Protein AF-A0A0M9G233-F1 (afdb_monomer_lite)

pLDDT: mean 72.69, std 21.18, range [36.12, 98.56]

InterPro domains:
  IPR001478 PDZ domain [PF00595] (82-137)
  IPR001478 PDZ domain [PS50106] (85-128)
  IPR001478 PDZ domain [SM00228] (83-156)
  IPR036034 PDZ superfamily [G3DSA:2.30.42.10] (81-169)
  IPR036034 PDZ superfamily [SSF50156] (80-147)

Organism: Leptomonas pyrrhocoris (NCBI:txid157538)

Sequence (297 aa):
MNDELHALVASAEPAARSLMVTDEHAARTALTNDESEDRDAAGKAAAAAERDLVDAAAGYNAEYRERMMAKALPDFNVPPPRPFIGFSLAEDVKRGILVVDGLYKGGPAYQTGIRIGDILLRVCGVAVNTIAEARRVVDARCRCGRVAPFTLVTQMNQQYSVALWIMTADPQHSEKPFFFDVHLHDRLESPRKKNIVESMDVLRTPAVSADNTPRTSPARETTPRSRQELYVSPASSFAAVTPQRPTMPAPRSSHRRGNDDSGGFDDDVRSAATATGSNGLSPGRGESKPRHRMLQN

Secondary structure (DSSP, 8-state):
-HHHHHHHHHHHHHHHHHHHHHHHHHHHHHHHHHHHHHHHHHHHHHHHHHHHHHHHHTTS-HHHHHHHHT--PPPTTSPPPPEE-SEEEEEETTTTEEEEEEEETTSHHHHTT--TTPEEEEETTEE--SHHHHHHHHHHH--TTSEEEEEEE-TTS-EEEEEEEPEE--GGGTTSTTB--TTSSPEEE--S-------------------------------------------------PPPPP-PPPPP-PPP-----------------------------------------

Structure (mmCIF, N/CA/C/O backbone):
data_AF-A0A0M9G233-F1
#
_entry.id   AF-A0A0M9G233-F1
#
loop_
_atom_site.group_PDB
_atom_site.id
_atom_site.type_symbol
_atom_site.label_atom_id
_atom_site.label_alt_id
_atom_site.label_comp_id
_atom_site.label_asym_id
_atom_site.label_entity_id
_atom_site.label_seq_id
_atom_site.pdbx_PDB_ins_code
_atom_site.Cartn_x
_atom_site.Cartn_y
_atom_site.Cartn_z
_atom_site.occupancy
_atom_site.B_iso_or_equiv
_atom_site.auth_seq_id
_atom_site.auth_comp_id
_atom_site.auth_asym_id
_atom_site.auth_atom_id
_atom_site.pdbx_PDB_model_num
ATOM 1 N N . MET A 1 1 ? 24.912 -50.676 -61.517 1.00 58.16 1 MET A N 1
ATOM 2 C CA . MET A 1 1 ? 24.044 -50.711 -60.318 1.00 58.16 1 MET A CA 1
ATOM 3 C C . MET A 1 1 ? 24.604 -49.902 -59.148 1.00 58.16 1 MET A C 1
ATOM 5 O O . MET A 1 1 ? 23.809 -49.231 -58.512 1.00 58.16 1 MET A O 1
ATOM 9 N N . ASN A 1 2 ? 25.920 -49.873 -58.883 1.00 56.44 2 ASN A N 1
ATOM 10 C CA . ASN A 1 2 ? 26.468 -49.024 -57.805 1.00 56.44 2 ASN A CA 1
ATOM 11 C C . ASN A 1 2 ? 26.527 -47.516 -58.139 1.00 56.44 2 ASN A C 1
ATOM 13 O O . ASN A 1 2 ? 26.401 -46.703 -57.228 1.00 56.44 2 ASN A O 1
ATOM 17 N N . ASP A 1 3 ? 26.639 -47.131 -59.416 1.00 56.12 3 ASP A N 1
ATOM 18 C CA . ASP A 1 3 ? 26.718 -45.710 -59.807 1.00 56.12 3 ASP A CA 1
ATOM 19 C C . ASP A 1 3 ? 25.373 -44.961 -59.722 1.00 56.12 3 ASP A C 1
ATOM 21 O O . ASP A 1 3 ? 25.340 -43.787 -59.359 1.00 56.12 3 ASP A O 1
ATOM 25 N N . GLU A 1 4 ? 24.242 -45.633 -59.968 1.00 57.12 4 GLU A N 1
ATOM 26 C CA . GLU A 1 4 ? 22.905 -45.025 -59.811 1.00 57.12 4 GLU A CA 1
ATOM 27 C C . GLU A 1 4 ? 22.541 -44.777 -58.342 1.00 57.12 4 GLU A C 1
ATOM 29 O O . GLU A 1 4 ? 21.874 -43.793 -58.021 1.00 57.12 4 GLU A O 1
ATOM 34 N N . LEU A 1 5 ? 23.025 -45.627 -57.431 1.00 57.25 5 LEU A N 1
ATOM 35 C CA . LEU A 1 5 ? 22.801 -45.473 -55.993 1.00 57.25 5 LEU A CA 1
ATOM 36 C C . LEU A 1 5 ? 23.607 -44.293 -55.420 1.00 57.25 5 LEU A C 1
ATOM 38 O O . LEU A 1 5 ? 23.106 -43.568 -54.563 1.00 57.25 5 LEU A O 1
ATOM 42 N N . HIS A 1 6 ? 24.809 -44.033 -55.947 1.00 60.12 6 HIS A N 1
ATOM 43 C CA . HIS A 1 6 ? 25.611 -42.863 -55.575 1.00 60.12 6 HIS A CA 1
ATOM 44 C C . HIS A 1 6 ? 25.015 -41.539 -56.080 1.00 60.12 6 HIS A C 1
ATOM 46 O O . HIS A 1 6 ? 25.051 -40.542 -55.357 1.00 60.12 6 HIS A O 1
ATOM 52 N N . ALA A 1 7 ? 24.422 -41.521 -57.278 1.00 61.47 7 ALA A N 1
ATOM 53 C CA . ALA A 1 7 ? 23.780 -40.328 -57.835 1.00 61.47 7 ALA A CA 1
ATOM 54 C C . ALA A 1 7 ? 22.512 -39.914 -57.061 1.00 61.47 7 ALA A C 1
ATOM 56 O O . ALA A 1 7 ? 22.278 -38.723 -56.844 1.00 61.47 7 ALA A O 1
ATOM 57 N N . LEU A 1 8 ? 21.723 -40.883 -56.582 1.00 58.06 8 LEU A N 1
ATOM 58 C CA . LEU A 1 8 ? 20.524 -40.611 -55.779 1.00 58.06 8 LEU A CA 1
ATOM 59 C C . LEU A 1 8 ? 20.865 -40.058 -54.385 1.00 58.06 8 LEU A C 1
ATOM 61 O O . LEU A 1 8 ? 20.206 -39.132 -53.914 1.00 58.06 8 LEU A O 1
ATOM 65 N N . VAL A 1 9 ? 21.924 -40.570 -53.750 1.00 59.53 9 VAL A N 1
ATOM 66 C CA . VAL A 1 9 ? 22.414 -40.053 -52.458 1.00 59.53 9 VAL A CA 1
ATOM 67 C C . VAL A 1 9 ? 23.015 -38.650 -52.618 1.00 59.53 9 VAL A C 1
ATOM 69 O O . VAL A 1 9 ? 22.717 -37.766 -51.815 1.00 59.53 9 VAL A O 1
ATOM 72 N N . ALA A 1 10 ? 23.763 -38.396 -53.700 1.00 61.09 10 ALA A N 1
ATOM 73 C CA . ALA A 1 10 ? 24.331 -37.076 -53.999 1.00 61.09 10 ALA A CA 1
ATOM 74 C C . ALA A 1 10 ? 23.264 -35.997 -54.281 1.00 61.09 10 ALA A C 1
ATOM 76 O O . ALA A 1 10 ? 23.487 -34.819 -54.006 1.00 61.09 10 ALA A O 1
ATOM 77 N N . SER A 1 11 ? 22.089 -36.391 -54.786 1.00 60.72 11 SER A N 1
ATOM 78 C CA . SER A 1 11 ? 20.946 -35.492 -54.994 1.00 60.72 11 SER A CA 1
ATOM 79 C C . SER A 1 11 ? 20.132 -35.226 -53.720 1.00 60.72 11 SER A C 1
ATOM 81 O O . SER A 1 11 ? 19.430 -34.215 -53.659 1.00 60.72 11 SER A O 1
ATOM 83 N N . ALA A 1 12 ? 20.182 -36.110 -52.719 1.00 60.78 12 ALA A N 1
ATOM 84 C CA . ALA A 1 12 ? 19.361 -36.011 -51.509 1.00 60.78 12 ALA A CA 1
ATOM 85 C C . ALA A 1 12 ? 20.016 -35.171 -50.393 1.00 60.78 12 ALA A C 1
ATOM 87 O O . ALA A 1 12 ? 19.318 -34.477 -49.651 1.00 60.78 12 ALA A O 1
ATOM 88 N N . GLU A 1 13 ? 21.350 -35.169 -50.295 1.00 60.12 13 GLU A N 1
ATOM 89 C CA . GLU A 1 13 ? 22.082 -34.374 -49.298 1.00 60.12 13 GLU A CA 1
ATOM 90 C C . GLU A 1 13 ? 21.852 -32.847 -49.358 1.00 60.12 13 GLU A C 1
ATOM 92 O O . GLU A 1 13 ? 21.666 -32.248 -48.293 1.00 60.12 13 GLU A O 1
ATOM 97 N N . PRO A 1 14 ? 21.831 -32.170 -50.528 1.00 65.56 14 PRO A N 1
ATOM 98 C CA . PRO A 1 14 ? 21.610 -30.722 -50.559 1.00 65.56 14 PRO A CA 1
ATOM 99 C C . PRO A 1 14 ? 20.181 -30.338 -50.147 1.00 65.56 14 PRO A C 1
ATOM 101 O O . PRO A 1 14 ? 19.989 -29.311 -49.497 1.00 65.56 14 PRO A O 1
ATOM 104 N N . ALA A 1 15 ? 19.187 -31.180 -50.451 1.00 65.00 15 ALA A N 1
ATOM 105 C CA . ALA A 1 15 ? 17.801 -30.964 -50.037 1.00 65.00 15 ALA A CA 1
ATOM 106 C C . ALA A 1 15 ? 17.629 -31.116 -48.516 1.00 65.00 15 ALA A C 1
ATOM 108 O O . ALA A 1 15 ? 16.988 -30.279 -47.879 1.00 65.00 15 ALA A O 1
ATOM 109 N N . ALA A 1 16 ? 18.267 -32.129 -47.918 1.00 61.97 16 ALA A N 1
ATOM 110 C CA . ALA A 1 16 ? 18.261 -32.325 -46.470 1.00 61.97 16 ALA A CA 1
ATOM 111 C C . ALA A 1 16 ? 18.969 -31.177 -45.726 1.00 61.97 16 ALA A C 1
ATOM 113 O O . ALA A 1 16 ? 18.445 -30.671 -44.735 1.00 61.97 16 ALA A O 1
ATOM 114 N N . ARG A 1 17 ? 20.115 -30.695 -46.234 1.00 63.66 17 ARG A N 1
ATOM 115 C CA . ARG A 1 17 ? 20.811 -29.528 -45.658 1.00 63.66 17 ARG A CA 1
ATOM 116 C C . ARG A 1 17 ? 19.985 -28.244 -45.759 1.00 63.66 17 ARG A C 1
ATOM 118 O O . ARG A 1 17 ? 19.977 -27.467 -44.811 1.00 63.66 17 ARG A O 1
ATOM 125 N N . SER A 1 18 ? 19.267 -28.030 -46.863 1.00 68.06 18 SER A N 1
ATOM 126 C CA . SER A 1 18 ? 18.412 -26.847 -47.026 1.00 68.06 18 SER A CA 1
ATOM 127 C C . SER A 1 18 ? 17.252 -26.819 -46.026 1.00 68.06 18 SER A C 1
ATOM 129 O O . SER A 1 18 ? 16.960 -25.757 -45.484 1.00 68.06 18 SER A O 1
ATOM 131 N N . LEU A 1 19 ? 16.619 -27.968 -45.759 1.00 60.34 19 LEU A N 1
ATOM 132 C CA . LEU A 1 19 ? 15.531 -28.086 -44.780 1.00 60.34 19 LEU A CA 1
ATOM 133 C C . LEU A 1 19 ? 16.010 -27.850 -43.338 1.00 60.34 19 LEU A C 1
ATOM 135 O O . LEU A 1 19 ? 15.345 -27.152 -42.575 1.00 60.34 19 LEU A O 1
ATOM 139 N N . MET A 1 20 ? 17.193 -28.360 -42.977 1.00 60.19 20 MET A N 1
ATOM 140 C CA . MET A 1 20 ? 17.760 -28.127 -41.641 1.00 60.19 20 MET A CA 1
ATOM 141 C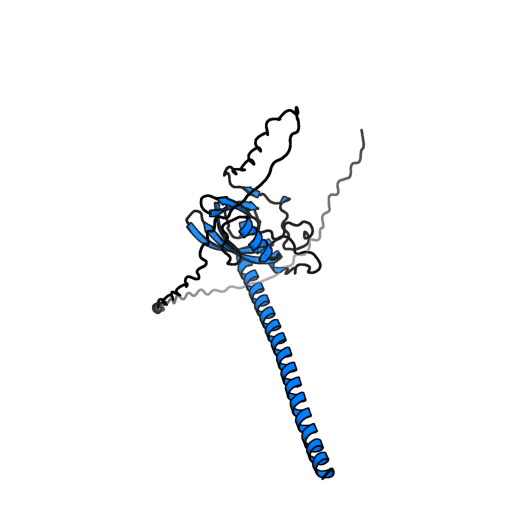 C . MET A 1 20 ? 18.115 -26.652 -41.404 1.00 60.19 20 MET A C 1
ATOM 143 O O . MET A 1 20 ? 17.885 -26.138 -40.313 1.00 60.19 20 MET A O 1
ATOM 147 N N . VAL A 1 21 ? 18.621 -25.947 -42.423 1.00 66.12 21 VAL A N 1
ATOM 148 C CA . VAL A 1 21 ? 18.928 -24.509 -42.319 1.00 66.12 21 VAL A CA 1
ATOM 149 C C . VAL A 1 21 ? 17.652 -23.673 -42.171 1.00 66.12 21 VAL A C 1
ATOM 151 O O . VAL A 1 21 ? 17.650 -22.701 -41.417 1.00 66.12 21 VAL A O 1
ATOM 154 N N . THR A 1 22 ? 16.553 -24.043 -42.837 1.00 65.56 22 THR A N 1
ATOM 155 C CA . THR A 1 22 ? 15.268 -23.344 -42.672 1.00 65.56 22 THR A CA 1
ATOM 156 C C . THR A 1 22 ? 14.645 -23.571 -41.296 1.00 65.56 22 THR A C 1
ATOM 158 O O . THR A 1 22 ? 14.142 -22.612 -40.713 1.00 65.56 22 THR A O 1
ATOM 161 N N . ASP A 1 23 ? 14.740 -24.785 -40.744 1.00 65.62 23 ASP A N 1
ATOM 162 C CA . ASP A 1 23 ? 14.268 -25.084 -39.384 1.00 65.62 23 ASP A CA 1
ATOM 163 C C . ASP A 1 23 ? 15.101 -24.352 -38.322 1.00 65.62 23 ASP A C 1
ATOM 165 O O . ASP A 1 23 ? 14.548 -23.775 -37.385 1.00 65.62 23 ASP A O 1
ATOM 169 N N . GLU A 1 24 ? 16.427 -24.295 -38.486 1.00 68.25 24 GLU A N 1
ATOM 170 C CA . GLU A 1 24 ? 17.298 -23.552 -37.570 1.00 68.25 24 GLU A CA 1
ATOM 171 C C . GLU A 1 24 ? 17.024 -22.043 -37.628 1.00 68.25 24 GLU A C 1
ATOM 173 O O . GLU A 1 24 ? 16.988 -21.368 -36.594 1.00 68.25 24 GLU A O 1
ATOM 178 N N . HIS A 1 25 ? 16.786 -21.499 -38.825 1.00 63.78 25 HIS A N 1
ATOM 179 C CA . HIS A 1 25 ? 16.471 -20.085 -38.971 1.00 63.78 25 HIS A CA 1
ATOM 180 C C . HIS A 1 25 ? 15.100 -19.744 -38.374 1.00 63.78 25 HIS A C 1
ATOM 182 O O . HIS A 1 25 ? 14.987 -18.728 -37.688 1.00 63.78 25 HIS A O 1
ATOM 188 N N . ALA A 1 26 ? 14.093 -20.603 -38.562 1.00 65.69 26 ALA A N 1
ATOM 189 C CA . ALA A 1 26 ? 12.771 -20.449 -37.959 1.00 65.69 26 ALA A CA 1
ATOM 190 C C . ALA A 1 26 ? 12.824 -20.539 -36.424 1.00 65.69 26 ALA A C 1
ATOM 192 O O . ALA A 1 26 ? 12.221 -19.710 -35.742 1.00 65.69 26 ALA A O 1
ATOM 193 N N . ALA A 1 27 ? 13.599 -21.480 -35.872 1.00 63.06 27 ALA A N 1
ATOM 194 C CA . ALA A 1 27 ? 13.799 -21.612 -34.429 1.00 63.06 27 ALA A CA 1
ATOM 195 C C . ALA A 1 27 ? 14.499 -20.382 -33.824 1.00 63.06 27 ALA A C 1
ATOM 197 O O . ALA A 1 27 ? 14.074 -19.878 -32.784 1.00 63.06 27 ALA A O 1
ATOM 198 N N . ARG A 1 28 ? 15.531 -19.845 -34.494 1.00 64.69 28 ARG A N 1
ATOM 199 C CA . ARG A 1 28 ? 16.199 -18.602 -34.070 1.00 64.69 28 ARG A CA 1
ATOM 200 C C . ARG A 1 28 ? 15.256 -17.401 -34.114 1.00 64.69 28 ARG A C 1
ATOM 202 O O . ARG A 1 28 ? 15.261 -16.612 -33.177 1.00 64.69 28 ARG A O 1
ATOM 209 N N . THR A 1 29 ? 14.430 -17.279 -35.155 1.00 65.62 29 THR A N 1
ATOM 210 C CA . THR A 1 29 ? 13.440 -16.196 -35.258 1.00 65.62 29 THR A CA 1
ATOM 211 C C . THR A 1 29 ? 12.353 -16.304 -34.183 1.00 65.62 29 THR A C 1
ATOM 213 O O . THR A 1 29 ? 11.947 -15.285 -33.627 1.00 65.62 29 THR A O 1
ATOM 216 N N . ALA A 1 30 ? 11.914 -17.518 -33.834 1.00 60.19 30 ALA A N 1
ATOM 217 C CA . ALA A 1 30 ? 10.953 -17.733 -32.752 1.00 60.19 30 ALA A CA 1
ATOM 218 C C . ALA A 1 30 ? 11.517 -17.306 -31.385 1.00 60.19 30 ALA A C 1
ATOM 220 O O . ALA A 1 30 ? 10.858 -16.557 -30.670 1.00 60.19 30 ALA A O 1
ATOM 221 N N . LEU A 1 31 ? 12.760 -17.693 -31.067 1.00 61.47 31 LEU A N 1
ATOM 222 C CA . LEU A 1 31 ? 13.451 -17.281 -29.835 1.00 61.47 31 LEU A CA 1
ATOM 223 C C . LEU A 1 31 ? 13.614 -15.756 -29.736 1.00 61.47 31 LEU A C 1
ATOM 225 O O . LEU A 1 31 ? 13.382 -15.180 -28.678 1.00 61.47 31 LEU A O 1
ATOM 229 N N . THR A 1 32 ? 13.973 -15.080 -30.832 1.00 67.69 32 THR A N 1
ATOM 230 C CA . THR A 1 32 ? 14.118 -13.614 -30.821 1.00 67.69 32 THR A CA 1
ATOM 231 C C . THR A 1 32 ? 12.790 -12.880 -30.657 1.00 67.69 32 THR A C 1
ATOM 233 O O . THR A 1 32 ? 12.762 -11.813 -30.045 1.00 67.69 32 THR A O 1
ATOM 236 N N . ASN A 1 33 ? 11.698 -13.433 -31.194 1.00 65.69 33 ASN A N 1
ATOM 237 C CA . ASN A 1 33 ? 10.372 -12.838 -31.046 1.00 65.69 33 ASN A CA 1
ATOM 238 C C . ASN A 1 33 ? 9.881 -12.962 -29.599 1.00 65.69 33 ASN A C 1
ATOM 240 O O . ASN A 1 33 ? 9.429 -11.964 -29.044 1.00 65.69 33 ASN A O 1
ATOM 244 N N . ASP A 1 34 ? 10.067 -14.124 -28.969 1.00 59.81 34 ASP A N 1
ATOM 245 C CA . ASP A 1 34 ? 9.692 -14.369 -27.567 1.00 59.81 34 ASP A CA 1
ATOM 246 C C . ASP A 1 34 ? 10.411 -13.386 -26.617 1.00 59.81 34 ASP A C 1
ATOM 248 O O . ASP A 1 34 ? 9.784 -12.691 -25.817 1.00 59.81 34 ASP A O 1
ATOM 252 N N . GLU A 1 35 ? 11.723 -13.178 -26.804 1.00 66.94 35 GLU A N 1
ATOM 253 C CA . GLU A 1 35 ? 12.471 -12.171 -26.036 1.00 66.94 35 GLU A CA 1
ATOM 254 C C . GLU A 1 35 ? 12.008 -10.724 -26.288 1.00 66.94 35 GLU A C 1
ATOM 256 O O . GLU A 1 35 ? 12.160 -9.853 -25.423 1.00 66.94 35 GLU A O 1
ATOM 261 N N . SER A 1 36 ? 11.527 -10.421 -27.497 1.00 69.00 36 SER A N 1
ATOM 262 C CA . SER A 1 36 ? 11.026 -9.085 -27.831 1.00 69.00 36 SER A CA 1
ATOM 263 C C . SER A 1 36 ? 9.673 -8.816 -27.172 1.00 69.00 36 SER A C 1
ATOM 265 O O . SER A 1 36 ? 9.467 -7.730 -26.628 1.00 69.00 36 SER A O 1
ATOM 267 N N . GLU A 1 37 ? 8.801 -9.825 -27.123 1.00 69.62 37 GLU A N 1
ATOM 268 C CA . GLU A 1 37 ? 7.495 -9.745 -26.472 1.00 69.62 37 GLU A CA 1
ATOM 269 C C . GLU A 1 37 ? 7.641 -9.552 -24.957 1.00 69.62 37 GLU A C 1
ATOM 271 O O . GLU A 1 37 ? 6.972 -8.689 -24.378 1.00 69.62 37 GLU A O 1
ATOM 276 N N . ASP A 1 38 ? 8.584 -10.257 -24.328 1.00 68.19 38 ASP A N 1
ATOM 277 C CA . ASP A 1 38 ? 8.901 -10.095 -22.907 1.00 68.19 38 ASP A CA 1
ATOM 278 C C . ASP A 1 38 ? 9.448 -8.696 -22.580 1.00 68.19 38 ASP A C 1
ATOM 280 O O . ASP A 1 38 ? 9.037 -8.065 -21.594 1.00 68.19 38 ASP A O 1
ATOM 284 N N . ARG A 1 39 ? 10.350 -8.161 -23.417 1.00 69.06 39 ARG A N 1
ATOM 285 C CA . ARG A 1 39 ? 10.871 -6.791 -23.253 1.00 69.06 39 ARG A CA 1
ATOM 286 C C . ARG A 1 39 ? 9.768 -5.747 -23.418 1.00 69.06 39 ARG A C 1
ATOM 288 O O . ARG A 1 39 ? 9.700 -4.810 -22.618 1.00 69.06 39 ARG A O 1
ATOM 295 N N . ASP A 1 40 ? 8.884 -5.920 -24.395 1.00 73.81 40 ASP A N 1
ATOM 296 C CA . ASP A 1 40 ? 7.754 -5.021 -24.624 1.00 73.81 40 ASP A CA 1
ATOM 297 C C . ASP A 1 40 ? 6.743 -5.066 -23.472 1.00 73.81 40 ASP A C 1
ATOM 299 O O . ASP A 1 40 ? 6.229 -4.024 -23.046 1.00 73.81 40 ASP A O 1
ATOM 303 N N . ALA A 1 41 ? 6.468 -6.252 -22.924 1.00 69.50 41 ALA A N 1
ATOM 304 C CA . ALA A 1 41 ? 5.609 -6.420 -21.756 1.00 69.50 41 ALA A CA 1
ATOM 305 C C . ALA A 1 41 ? 6.206 -5.735 -20.515 1.00 69.50 41 ALA A C 1
ATOM 307 O O . ALA A 1 41 ? 5.505 -4.987 -19.823 1.00 69.50 41 ALA A O 1
ATOM 308 N N . ALA A 1 42 ? 7.507 -5.913 -20.270 1.00 68.06 42 ALA A N 1
ATOM 309 C CA . ALA A 1 42 ? 8.219 -5.239 -19.187 1.00 68.06 42 ALA A CA 1
ATOM 310 C C . ALA A 1 42 ? 8.219 -3.709 -19.359 1.00 68.06 42 ALA A C 1
ATOM 312 O O . ALA A 1 42 ? 7.968 -2.978 -18.397 1.00 68.06 42 ALA A O 1
ATOM 313 N N . GLY A 1 43 ? 8.426 -3.219 -20.586 1.00 73.25 43 GLY A N 1
ATOM 314 C CA . GLY A 1 43 ? 8.366 -1.795 -20.919 1.00 73.25 43 GLY A CA 1
ATOM 315 C C . GLY A 1 43 ? 6.984 -1.189 -20.661 1.00 73.25 43 GLY A C 1
ATOM 316 O O . GLY A 1 43 ? 6.871 -0.153 -20.000 1.00 73.25 43 GLY A O 1
ATOM 317 N N . LYS A 1 44 ? 5.913 -1.866 -21.095 1.00 76.81 44 LYS A N 1
ATOM 318 C CA . LYS A 1 44 ? 4.524 -1.448 -20.829 1.00 76.81 44 LYS A CA 1
ATOM 319 C C . LYS A 1 44 ? 4.209 -1.431 -19.334 1.00 76.81 44 LYS A C 1
ATOM 321 O O . LYS A 1 44 ? 3.601 -0.475 -18.855 1.00 76.81 44 LYS A O 1
ATOM 326 N N . ALA A 1 45 ? 4.645 -2.447 -18.589 1.00 73.31 45 ALA A N 1
ATOM 327 C CA . ALA A 1 45 ? 4.453 -2.507 -17.142 1.00 73.31 45 ALA A CA 1
ATOM 328 C C . ALA A 1 45 ? 5.199 -1.376 -16.413 1.00 73.31 45 ALA A C 1
ATOM 330 O O . ALA A 1 45 ? 4.651 -0.766 -15.494 1.00 73.31 45 ALA A O 1
ATOM 331 N N . ALA A 1 46 ? 6.422 -1.052 -16.841 1.00 72.31 46 ALA A N 1
ATOM 332 C CA . ALA A 1 46 ? 7.191 0.058 -16.286 1.00 72.31 46 ALA A CA 1
ATOM 333 C C . ALA A 1 46 ? 6.518 1.415 -16.550 1.00 72.31 46 ALA A C 1
ATOM 335 O O . ALA A 1 46 ? 6.388 2.213 -15.622 1.00 72.31 46 ALA A O 1
ATOM 336 N N . ALA A 1 47 ? 6.036 1.644 -17.776 1.00 76.19 47 ALA A N 1
ATOM 337 C CA . ALA A 1 47 ? 5.316 2.863 -18.142 1.00 76.19 47 ALA A CA 1
ATOM 338 C C . ALA A 1 47 ? 3.991 3.013 -17.373 1.00 76.19 47 ALA A C 1
ATOM 340 O O . ALA A 1 47 ? 3.672 4.101 -16.894 1.00 76.19 47 ALA A O 1
ATOM 341 N N . ALA A 1 48 ? 3.242 1.918 -17.200 1.00 79.25 48 ALA A N 1
ATOM 342 C CA . ALA A 1 48 ? 2.029 1.909 -16.386 1.00 79.25 48 ALA A CA 1
ATOM 343 C C . ALA A 1 48 ? 2.333 2.244 -14.917 1.00 79.25 48 ALA A C 1
ATOM 345 O O . ALA A 1 48 ? 1.697 3.121 -14.343 1.00 79.25 48 ALA A O 1
ATOM 346 N N . ALA A 1 49 ? 3.366 1.627 -14.338 1.00 76.94 49 ALA A N 1
ATOM 347 C CA . ALA A 1 49 ? 3.763 1.890 -12.958 1.00 76.94 49 ALA A CA 1
ATOM 348 C C . ALA A 1 49 ? 4.258 3.331 -12.733 1.00 76.94 49 ALA A C 1
ATOM 350 O O . ALA A 1 49 ? 4.092 3.873 -11.641 1.00 76.94 49 ALA A O 1
ATOM 351 N N . GLU A 1 50 ? 4.883 3.951 -13.737 1.00 81.31 50 GLU A N 1
ATOM 352 C CA . GLU A 1 50 ? 5.254 5.368 -13.687 1.00 81.31 50 GLU A CA 1
ATOM 353 C C . GLU A 1 50 ? 4.021 6.273 -13.700 1.00 81.31 50 GLU A C 1
ATOM 355 O O . GLU A 1 50 ? 3.927 7.190 -12.885 1.00 81.31 50 GLU A O 1
ATOM 360 N N . ARG A 1 51 ? 3.047 5.984 -14.568 1.00 84.19 51 ARG A N 1
ATOM 361 C CA . ARG A 1 51 ? 1.779 6.717 -14.604 1.00 84.19 51 ARG A CA 1
ATOM 362 C C . ARG A 1 51 ? 1.029 6.617 -13.276 1.00 84.19 51 ARG A C 1
ATOM 364 O O . ARG A 1 51 ? 0.632 7.645 -12.737 1.00 84.19 51 ARG A O 1
ATOM 371 N N . ASP A 1 52 ? 0.914 5.414 -12.719 1.00 84.06 52 ASP A N 1
ATOM 372 C CA . ASP A 1 52 ? 0.271 5.194 -11.419 1.00 84.06 52 ASP A CA 1
ATOM 373 C C . ASP A 1 52 ? 0.959 5.999 -10.306 1.00 84.06 52 ASP A C 1
ATOM 375 O O . ASP A 1 52 ? 0.299 6.524 -9.408 1.00 84.06 52 ASP A O 1
ATOM 379 N N . LEU A 1 53 ? 2.291 6.122 -10.361 1.00 83.81 53 LEU A N 1
ATOM 380 C CA . LEU A 1 53 ? 3.064 6.902 -9.399 1.00 83.81 53 LEU A CA 1
ATOM 381 C C . LEU A 1 53 ? 2.780 8.404 -9.525 1.00 83.81 53 LEU A C 1
ATOM 383 O O . LEU A 1 53 ? 2.611 9.068 -8.502 1.00 83.81 53 LEU A O 1
ATOM 387 N N . VAL A 1 54 ? 2.688 8.931 -10.749 1.00 85.12 54 VAL A N 1
ATOM 388 C CA . VAL A 1 54 ? 2.318 10.334 -11.005 1.00 85.12 54 VAL A CA 1
ATOM 389 C C . VAL A 1 54 ? 0.899 10.623 -10.514 1.00 85.12 54 VAL A C 1
ATOM 391 O O . VAL A 1 54 ? 0.694 11.596 -9.786 1.00 85.12 54 VAL A O 1
ATOM 394 N N . ASP A 1 55 ? -0.058 9.758 -10.854 1.00 86.25 55 ASP A N 1
ATOM 395 C CA . ASP A 1 55 ? -1.464 9.905 -10.470 1.00 86.25 55 ASP A CA 1
ATOM 396 C C . ASP A 1 55 ? -1.627 9.850 -8.942 1.00 86.25 55 ASP A C 1
ATOM 398 O O . ASP A 1 55 ? -2.313 10.683 -8.345 1.00 86.25 55 ASP A O 1
ATOM 402 N N . ALA A 1 56 ? -0.931 8.923 -8.276 1.00 86.00 56 ALA A N 1
ATOM 403 C CA . ALA A 1 56 ? -0.924 8.838 -6.820 1.00 86.00 56 ALA A CA 1
ATOM 404 C C . ALA A 1 56 ? -0.313 10.087 -6.170 1.00 86.00 56 ALA A C 1
ATOM 406 O O . ALA A 1 56 ? -0.866 10.601 -5.197 1.00 86.00 56 ALA A O 1
ATOM 407 N N . ALA A 1 57 ? 0.792 10.611 -6.712 1.00 86.50 57 ALA A N 1
ATOM 408 C CA . ALA A 1 57 ? 1.516 11.747 -6.144 1.00 86.50 57 ALA A CA 1
ATOM 409 C C . ALA A 1 57 ? 0.694 13.054 -6.102 1.00 86.50 57 ALA A C 1
ATOM 411 O O . ALA A 1 57 ? 1.032 13.976 -5.348 1.00 86.50 57 ALA A O 1
ATOM 412 N N . ALA A 1 58 ? -0.407 13.138 -6.857 1.00 87.94 58 ALA A N 1
ATOM 413 C CA . ALA A 1 58 ? -1.369 14.234 -6.762 1.00 87.94 58 ALA A CA 1
ATOM 414 C C . ALA A 1 58 ? -2.077 14.288 -5.393 1.00 87.94 58 ALA A C 1
ATOM 416 O O . ALA A 1 58 ? -2.397 15.376 -4.917 1.00 87.94 58 ALA A O 1
ATOM 417 N N . GLY A 1 59 ? -2.275 13.136 -4.740 1.00 86.88 59 GLY A N 1
ATOM 418 C CA . GLY A 1 59 ? -2.883 13.030 -3.408 1.00 86.88 59 GLY A CA 1
ATOM 419 C C . GLY A 1 59 ? -1.918 13.273 -2.241 1.00 86.88 59 GLY A C 1
ATOM 420 O O . GLY A 1 59 ? -2.359 13.381 -1.100 1.00 86.88 59 GLY A O 1
ATOM 421 N N . TYR A 1 60 ? -0.615 13.364 -2.515 1.00 91.50 60 TYR A N 1
ATOM 422 C CA . TYR A 1 60 ? 0.429 13.582 -1.513 1.00 91.50 60 TYR A CA 1
ATOM 423 C C . TYR A 1 60 ? 0.830 15.059 -1.410 1.00 91.50 60 TYR A C 1
ATOM 425 O O . TYR A 1 60 ? 0.616 15.860 -2.331 1.00 91.50 60 TYR A O 1
ATOM 433 N N . ASN A 1 61 ? 1.441 15.423 -0.277 1.00 91.56 61 ASN A N 1
ATOM 434 C CA . ASN A 1 61 ? 1.993 16.764 -0.079 1.00 91.56 61 ASN A CA 1
ATOM 435 C C . ASN A 1 61 ? 3.223 17.019 -0.983 1.00 91.56 61 ASN A C 1
ATOM 437 O O . ASN A 1 61 ? 3.753 16.102 -1.610 1.00 91.56 61 ASN A O 1
ATOM 441 N N . ALA A 1 62 ? 3.665 18.280 -1.074 1.00 90.81 62 ALA A N 1
ATOM 442 C CA . ALA A 1 62 ? 4.737 18.682 -1.991 1.00 90.81 62 ALA A CA 1
ATOM 443 C C . ALA A 1 62 ? 6.071 17.960 -1.722 1.00 90.81 62 ALA A C 1
ATOM 445 O O . ALA A 1 62 ? 6.701 17.486 -2.663 1.00 90.81 62 ALA A O 1
ATOM 446 N N . GLU A 1 63 ? 6.456 17.816 -0.452 1.00 88.81 63 GLU A N 1
ATOM 447 C CA . GLU A 1 63 ? 7.688 17.125 -0.049 1.00 88.81 63 GLU A CA 1
ATOM 448 C C . GLU A 1 63 ? 7.662 15.643 -0.460 1.00 88.81 63 GLU A C 1
ATOM 450 O O . GLU A 1 63 ? 8.600 15.136 -1.073 1.00 88.81 63 GLU A O 1
ATOM 455 N N . TYR A 1 64 ? 6.563 14.934 -0.186 1.00 87.88 64 TYR A N 1
ATOM 456 C CA . TYR A 1 64 ? 6.412 13.536 -0.597 1.00 87.88 64 TYR A CA 1
ATOM 457 C C . TYR A 1 64 ? 6.404 13.384 -2.109 1.00 87.88 64 TYR A C 1
ATOM 459 O O . TYR A 1 64 ? 7.007 12.450 -2.631 1.00 87.88 64 TYR A O 1
ATOM 467 N N . ARG A 1 65 ? 5.738 14.298 -2.816 1.00 90.19 65 ARG A N 1
ATOM 468 C CA . ARG A 1 65 ? 5.698 14.296 -4.277 1.00 90.19 65 ARG A CA 1
ATOM 469 C C . ARG A 1 65 ? 7.101 14.404 -4.861 1.00 90.19 65 ARG A C 1
ATOM 471 O O . ARG A 1 65 ? 7.437 13.626 -5.746 1.00 90.19 65 ARG A O 1
ATOM 478 N N . GLU A 1 66 ? 7.928 15.308 -4.345 1.00 89.25 66 GLU A N 1
ATOM 479 C CA . GLU A 1 66 ? 9.324 15.434 -4.770 1.00 89.25 66 GLU A CA 1
ATOM 480 C C . GLU A 1 66 ? 10.102 14.134 -4.525 1.00 89.25 66 GLU A C 1
ATOM 482 O O . GLU A 1 66 ? 10.745 13.606 -5.434 1.00 89.25 66 GLU A O 1
ATOM 487 N N . ARG A 1 67 ? 9.955 13.541 -3.336 1.00 90.62 67 ARG A N 1
ATOM 488 C CA . ARG A 1 67 ? 10.605 12.267 -2.995 1.00 90.62 67 ARG A CA 1
ATOM 489 C C . ARG A 1 67 ? 10.135 11.102 -3.874 1.00 90.62 67 ARG A C 1
ATOM 491 O O . ARG A 1 67 ? 10.952 10.267 -4.258 1.00 90.62 67 ARG A O 1
ATOM 498 N N . MET A 1 68 ? 8.850 11.047 -4.227 1.00 88.69 68 MET A N 1
ATOM 499 C CA . MET A 1 68 ? 8.302 10.055 -5.160 1.00 88.69 68 MET A CA 1
ATOM 500 C C . MET A 1 68 ? 8.912 10.207 -6.561 1.00 88.69 68 MET A C 1
ATOM 502 O O . MET A 1 68 ? 9.229 9.205 -7.204 1.00 88.69 68 MET A O 1
ATOM 506 N N . MET A 1 69 ? 9.131 11.445 -7.017 1.00 86.19 69 MET A N 1
ATOM 507 C CA . MET A 1 69 ? 9.695 11.746 -8.340 1.00 86.19 69 MET A CA 1
ATOM 508 C C . MET A 1 69 ? 11.215 11.585 -8.418 1.00 86.19 69 MET A C 1
ATOM 510 O O . MET A 1 69 ? 11.749 11.417 -9.512 1.00 86.19 69 MET A O 1
ATOM 514 N N . ALA A 1 70 ? 11.917 11.556 -7.284 1.00 85.69 70 ALA A N 1
ATOM 515 C CA . ALA A 1 70 ? 13.360 11.319 -7.236 1.00 85.69 70 ALA A CA 1
ATOM 516 C C . ALA A 1 70 ? 13.785 9.909 -7.723 1.00 85.69 70 ALA A C 1
ATOM 518 O O . ALA A 1 70 ? 14.979 9.634 -7.800 1.00 85.69 70 ALA A O 1
ATOM 519 N N . LYS A 1 71 ? 12.828 9.020 -8.061 1.00 66.75 71 LYS A N 1
ATOM 520 C CA . LYS A 1 71 ? 13.020 7.716 -8.736 1.00 66.75 71 LYS A CA 1
ATOM 521 C C . LYS A 1 71 ? 14.238 6.915 -8.240 1.00 66.75 71 LYS A C 1
ATOM 523 O O . LYS A 1 71 ? 15.050 6.441 -9.034 1.00 66.75 71 LYS A O 1
ATOM 528 N N . ALA A 1 72 ? 14.356 6.691 -6.931 1.00 65.44 72 ALA A N 1
ATOM 529 C CA . ALA A 1 72 ? 15.360 5.753 -6.433 1.00 65.44 72 ALA A CA 1
ATOM 530 C C . ALA A 1 72 ? 14.887 4.313 -6.654 1.00 65.44 72 ALA A C 1
ATOM 532 O O . ALA A 1 72 ? 13.951 3.844 -6.003 1.00 65.44 72 ALA A O 1
ATOM 533 N N . LEU A 1 73 ? 15.551 3.605 -7.566 1.00 61.78 73 LEU A N 1
ATOM 534 C CA . LEU A 1 73 ? 15.426 2.156 -7.658 1.00 61.78 73 LEU A CA 1
ATOM 535 C C . LEU A 1 73 ? 15.983 1.524 -6.366 1.00 61.78 73 LEU A C 1
ATOM 537 O O . LEU A 1 73 ? 17.032 1.964 -5.880 1.00 61.78 73 LEU A O 1
ATOM 541 N N . PRO A 1 74 ? 15.296 0.528 -5.780 1.00 62.56 74 PRO A N 1
ATOM 542 C CA . PRO A 1 74 ? 15.876 -0.263 -4.702 1.00 62.56 74 PRO A CA 1
ATOM 543 C C . PRO A 1 74 ? 17.144 -0.968 -5.205 1.00 62.56 74 PRO A C 1
ATOM 545 O O . PRO A 1 74 ? 17.215 -1.371 -6.365 1.00 62.56 74 PRO A O 1
ATOM 548 N N . ASP A 1 75 ? 18.148 -1.086 -4.336 1.00 67.88 75 ASP A N 1
ATOM 549 C CA . ASP A 1 75 ? 19.372 -1.821 -4.656 1.00 67.88 75 ASP A CA 1
ATOM 550 C C . ASP A 1 75 ? 19.051 -3.319 -4.731 1.00 67.88 75 ASP A C 1
ATOM 552 O O . ASP A 1 75 ? 18.492 -3.884 -3.793 1.00 67.88 75 ASP A O 1
ATOM 556 N N . PHE A 1 76 ? 19.377 -3.956 -5.855 1.00 69.88 76 PHE A N 1
ATOM 557 C CA . PHE A 1 76 ? 19.102 -5.375 -6.083 1.00 69.88 76 PHE A CA 1
ATOM 558 C C . PHE A 1 76 ? 20.118 -6.300 -5.395 1.00 69.88 76 PHE A C 1
ATOM 560 O O . PHE A 1 76 ? 19.865 -7.498 -5.294 1.00 69.88 76 PHE A O 1
ATOM 567 N N . ASN A 1 77 ? 21.249 -5.765 -4.915 1.00 76.69 77 ASN A N 1
ATOM 568 C CA . ASN A 1 77 ? 22.292 -6.541 -4.232 1.00 76.69 77 ASN A CA 1
ATOM 569 C C . ASN A 1 77 ? 22.047 -6.697 -2.726 1.00 76.69 77 ASN A C 1
ATOM 571 O O . ASN A 1 77 ? 22.772 -7.426 -2.048 1.00 76.69 77 ASN A O 1
ATOM 575 N N . VAL A 1 78 ? 21.038 -6.010 -2.195 1.00 78.56 78 VAL A N 1
ATOM 576 C CA . VAL A 1 78 ? 20.660 -6.041 -0.783 1.00 78.56 78 VAL A CA 1
ATOM 577 C C . VAL A 1 78 ? 19.290 -6.715 -0.678 1.00 78.56 78 VAL A C 1
ATOM 579 O O . VAL A 1 78 ? 18.459 -6.539 -1.575 1.00 78.56 78 VAL A O 1
ATOM 582 N N . PRO A 1 79 ? 19.015 -7.508 0.378 1.00 80.75 79 PRO A N 1
ATOM 583 C CA . PRO A 1 79 ? 17.674 -8.026 0.610 1.00 80.75 79 PRO A CA 1
ATOM 584 C C . PRO A 1 79 ? 16.635 -6.900 0.524 1.00 80.75 79 PRO A C 1
ATOM 586 O O . PRO A 1 79 ? 16.876 -5.815 1.059 1.00 80.75 79 PRO A O 1
ATOM 589 N N . PRO A 1 80 ? 15.488 -7.129 -0.141 1.00 85.62 80 PRO A N 1
ATOM 590 C CA . PRO A 1 80 ? 14.520 -6.070 -0.352 1.00 85.62 80 PRO A CA 1
ATOM 591 C C . PRO A 1 80 ? 14.044 -5.522 1.002 1.00 85.62 80 PRO A C 1
ATOM 593 O O . PRO A 1 80 ? 13.722 -6.310 1.899 1.00 85.62 80 PRO A O 1
ATOM 596 N N . PRO A 1 81 ? 13.977 -4.189 1.165 1.00 92.31 81 PRO A N 1
ATOM 597 C CA . PRO A 1 81 ? 13.546 -3.585 2.415 1.00 92.31 81 PRO A CA 1
ATOM 598 C C . PRO A 1 81 ? 12.131 -4.033 2.780 1.00 92.31 81 PRO A C 1
ATOM 600 O O . PRO A 1 81 ? 11.267 -4.169 1.908 1.00 92.31 81 PRO A O 1
ATOM 603 N N . ARG A 1 82 ? 11.872 -4.206 4.081 1.00 94.94 82 ARG A N 1
ATOM 604 C CA . ARG A 1 82 ? 10.527 -4.546 4.561 1.00 94.94 82 ARG A CA 1
ATOM 605 C C . ARG A 1 82 ? 9.536 -3.416 4.248 1.00 94.94 82 ARG A C 1
ATOM 607 O O . ARG A 1 82 ? 9.789 -2.279 4.655 1.00 94.94 82 ARG A O 1
ATOM 614 N N . PRO A 1 83 ? 8.399 -3.713 3.591 1.00 97.12 83 PRO A N 1
ATOM 615 C CA . PRO A 1 83 ? 7.393 -2.706 3.291 1.00 97.12 83 PRO A CA 1
ATOM 616 C C . PRO A 1 83 ? 6.825 -2.046 4.549 1.00 97.12 83 PRO A C 1
ATOM 618 O O . PRO A 1 83 ? 6.443 -2.704 5.516 1.00 97.12 83 PRO A O 1
ATOM 621 N N . PHE A 1 84 ? 6.695 -0.727 4.493 1.00 97.31 84 PHE A N 1
ATOM 622 C CA . PHE A 1 84 ? 6.041 0.100 5.491 1.00 97.31 84 PHE A CA 1
ATOM 623 C C . PHE A 1 84 ? 4.907 0.894 4.837 1.00 97.31 84 PHE A C 1
ATOM 625 O O . PHE A 1 84 ? 5.119 1.655 3.893 1.00 97.31 84 PHE A O 1
ATOM 632 N N . ILE A 1 85 ? 3.691 0.706 5.357 1.00 97.44 85 ILE A N 1
ATOM 633 C CA . ILE A 1 85 ? 2.451 1.294 4.818 1.00 97.44 85 ILE A CA 1
ATOM 634 C C . ILE A 1 85 ? 1.892 2.433 5.680 1.00 97.44 85 ILE A C 1
ATOM 636 O O . ILE A 1 85 ? 0.937 3.093 5.283 1.00 97.44 85 ILE A O 1
ATOM 640 N N . GLY A 1 86 ? 2.477 2.696 6.854 1.00 97.00 86 GLY A N 1
ATOM 641 C CA . GLY A 1 86 ? 2.107 3.841 7.694 1.00 97.00 86 GLY A CA 1
ATOM 642 C C . GLY A 1 86 ? 0.898 3.655 8.612 1.00 97.00 86 GLY A C 1
ATOM 643 O O . GLY A 1 86 ? 0.515 4.619 9.270 1.00 97.00 86 GLY A O 1
ATOM 644 N N . PHE A 1 87 ? 0.312 2.460 8.706 1.00 97.75 87 PHE A N 1
ATOM 645 C CA . PHE A 1 87 ? -0.777 2.161 9.643 1.00 97.75 87 PHE A CA 1
ATOM 646 C C . PHE A 1 87 ? -0.668 0.748 10.230 1.00 97.75 87 PHE A C 1
ATOM 648 O O . PHE A 1 87 ? 0.024 -0.112 9.683 1.00 97.75 87 PHE A O 1
ATOM 655 N N . SER A 1 88 ? -1.352 0.518 11.349 1.00 96.94 88 SER A N 1
ATOM 656 C CA . SER A 1 88 ? -1.495 -0.783 12.005 1.00 96.94 88 SER A CA 1
ATOM 657 C C . SER A 1 88 ? -2.952 -1.253 12.000 1.00 96.94 88 SER A C 1
ATOM 659 O O . SER A 1 88 ? -3.879 -0.469 11.782 1.00 96.94 88 SER A O 1
ATOM 661 N N . LEU A 1 89 ? -3.136 -2.561 12.178 1.00 97.00 89 LEU A N 1
ATOM 662 C CA . LEU A 1 89 ? -4.429 -3.232 12.119 1.00 97.00 89 LEU A CA 1
ATOM 663 C C . LEU A 1 89 ? -4.733 -3.929 13.443 1.00 97.00 89 LEU A C 1
ATOM 665 O O . LEU A 1 89 ? -3.867 -4.604 13.999 1.00 97.00 89 LEU A O 1
ATOM 669 N N . ALA A 1 90 ? -5.994 -3.849 13.856 1.00 95.38 90 ALA A N 1
ATOM 670 C CA . ALA A 1 90 ? -6.604 -4.728 14.838 1.00 95.38 90 ALA A CA 1
ATOM 671 C C . ALA A 1 90 ? -7.573 -5.687 14.140 1.00 95.38 90 ALA A C 1
ATOM 673 O O . ALA A 1 90 ? -8.295 -5.305 13.217 1.00 95.38 90 ALA A O 1
ATOM 674 N N . GLU A 1 91 ? -7.611 -6.928 14.612 1.00 94.56 91 GLU A N 1
ATOM 675 C CA . GLU A 1 91 ? -8.498 -7.965 14.094 1.00 94.56 91 GLU A CA 1
ATOM 676 C C . GLU A 1 91 ? -9.730 -8.105 14.991 1.00 94.56 91 GLU A C 1
ATOM 678 O O . GLU A 1 91 ? -9.612 -8.301 16.203 1.00 94.56 91 GLU A O 1
ATOM 683 N N . ASP A 1 92 ? -10.922 -8.014 14.403 1.00 91.44 92 ASP A N 1
ATOM 684 C CA . ASP A 1 92 ? -12.165 -8.409 15.063 1.00 91.44 92 ASP A CA 1
ATOM 685 C C . ASP A 1 92 ? -12.502 -9.840 14.643 1.00 91.44 92 ASP A C 1
ATOM 687 O O . ASP A 1 92 ? -13.178 -10.075 13.640 1.00 91.44 92 ASP A O 1
ATOM 691 N N . VAL A 1 93 ? -12.016 -10.799 15.431 1.00 88.44 93 VAL A N 1
ATOM 692 C CA . VAL A 1 93 ? -12.145 -12.240 15.161 1.00 88.44 93 VAL A CA 1
ATOM 693 C C . VAL A 1 93 ? -13.609 -12.678 15.039 1.00 88.44 93 VAL A C 1
ATOM 695 O O . VAL A 1 93 ? -13.920 -13.572 14.260 1.00 88.44 93 VAL A O 1
ATOM 698 N N . LYS A 1 94 ? -14.539 -12.039 15.767 1.00 88.88 94 LYS A N 1
ATOM 699 C CA . LYS A 1 94 ? -15.966 -12.407 15.719 1.00 88.88 94 LYS A CA 1
ATOM 700 C C . LYS A 1 94 ? -16.606 -12.022 14.393 1.00 88.88 94 LYS A C 1
ATOM 702 O O . LYS A 1 94 ? -17.505 -12.712 13.922 1.00 88.88 94 LYS A O 1
ATOM 707 N N . ARG A 1 95 ? -16.180 -10.893 13.828 1.00 87.00 95 ARG A N 1
ATOM 708 C CA . ARG A 1 95 ? -16.721 -10.350 12.578 1.00 87.00 95 ARG A CA 1
ATOM 709 C C . ARG A 1 95 ? -15.868 -10.698 11.358 1.00 87.00 95 ARG A C 1
ATOM 711 O O . ARG A 1 95 ? -16.341 -10.494 10.247 1.00 87.00 95 ARG A O 1
ATOM 718 N N . GLY A 1 96 ? -14.650 -11.204 11.557 1.00 90.31 96 GLY A N 1
ATOM 719 C CA . GLY A 1 96 ? -13.699 -11.509 10.488 1.00 90.31 96 GLY A CA 1
ATOM 720 C C . GLY A 1 96 ? -13.254 -10.263 9.720 1.00 90.31 96 GLY A C 1
ATOM 721 O O . GLY A 1 96 ? -13.135 -10.317 8.499 1.00 90.31 96 GLY A O 1
ATOM 722 N N . ILE A 1 97 ? -13.088 -9.128 10.411 1.00 94.31 97 ILE A N 1
ATOM 723 C CA . ILE A 1 97 ? -12.725 -7.846 9.788 1.00 94.31 97 ILE A CA 1
ATOM 724 C C . ILE A 1 97 ? -11.423 -7.282 10.355 1.00 94.31 97 ILE A C 1
ATOM 726 O O . ILE A 1 97 ? -11.114 -7.438 11.539 1.00 94.31 97 ILE A O 1
ATOM 730 N N . LEU A 1 98 ? -10.704 -6.548 9.506 1.00 96.69 98 LEU A N 1
ATOM 731 C CA . LEU A 1 98 ? -9.471 -5.847 9.847 1.00 96.69 98 LEU A CA 1
ATOM 732 C C . LEU A 1 98 ? -9.731 -4.355 9.950 1.00 96.69 98 LEU A C 1
ATOM 734 O O . LEU A 1 98 ? -10.131 -3.727 8.976 1.00 96.69 98 LEU A O 1
ATOM 738 N N . VAL A 1 99 ? -9.492 -3.783 11.123 1.00 96.94 99 VAL A N 1
ATOM 739 C CA . VAL A 1 99 ? -9.758 -2.373 11.407 1.00 96.94 99 VAL A CA 1
ATOM 740 C C . VAL A 1 99 ? -8.440 -1.637 11.580 1.00 96.94 99 VAL A C 1
ATOM 742 O O . VAL A 1 99 ? -7.571 -2.099 12.312 1.00 96.94 99 VAL A O 1
ATOM 745 N N . VAL A 1 100 ? -8.298 -0.472 10.954 1.00 97.62 100 VAL A N 1
ATOM 746 C CA . VAL A 1 100 ? -7.159 0.425 11.169 1.00 97.62 100 VAL A CA 1
ATOM 747 C C . VAL A 1 100 ? -7.157 0.876 12.629 1.00 97.62 100 VAL A C 1
ATOM 749 O O . VAL A 1 100 ? -8.068 1.580 13.069 1.00 97.62 100 VAL A O 1
ATOM 752 N N . ASP A 1 101 ? -6.147 0.462 13.391 1.00 96.62 101 ASP A N 1
ATOM 753 C CA . ASP A 1 101 ? -6.053 0.701 14.838 1.00 96.62 101 ASP A CA 1
ATOM 754 C C . ASP A 1 101 ? -4.979 1.721 15.219 1.00 96.62 101 ASP A C 1
ATOM 756 O O . ASP A 1 101 ? -4.961 2.209 16.348 1.00 96.62 101 ASP A O 1
ATOM 760 N N . GLY A 1 102 ? -4.109 2.073 14.278 1.00 97.12 102 GLY A N 1
ATOM 761 C CA . GLY A 1 102 ? -3.077 3.069 14.474 1.00 97.12 102 GLY A CA 1
ATOM 762 C C . GLY A 1 102 ? -2.561 3.605 13.152 1.00 97.12 102 GLY A C 1
ATOM 763 O O . GLY A 1 102 ? -2.645 2.943 12.121 1.00 97.12 102 GLY A O 1
ATOM 764 N N . LEU A 1 103 ? -2.055 4.831 13.179 1.00 98.00 103 LEU A N 1
ATOM 765 C CA . LEU A 1 103 ? -1.687 5.593 11.994 1.00 98.00 103 LEU A CA 1
ATOM 766 C C . LEU A 1 103 ? -0.507 6.505 12.326 1.00 98.00 103 LEU A C 1
ATOM 768 O O . LEU A 1 103 ? -0.558 7.254 13.300 1.00 98.00 103 LEU A O 1
ATOM 772 N N . TYR A 1 104 ? 0.549 6.467 11.519 1.00 97.94 104 TYR A N 1
ATOM 773 C CA . TYR A 1 104 ? 1.671 7.392 11.661 1.00 97.94 104 TYR A CA 1
ATOM 774 C C . TYR A 1 104 ? 1.319 8.729 11.015 1.00 97.94 104 TYR A C 1
ATOM 776 O O . TYR A 1 104 ? 1.051 8.798 9.812 1.00 97.94 104 TYR A O 1
ATOM 784 N N . LYS A 1 105 ? 1.309 9.799 11.811 1.00 96.44 105 LYS A N 1
ATOM 785 C CA . LYS A 1 105 ? 1.019 11.155 11.337 1.00 96.44 105 LYS A CA 1
ATOM 786 C C . LYS A 1 105 ? 2.052 11.558 10.287 1.00 96.44 105 LYS A C 1
ATOM 788 O O . LYS A 1 105 ? 3.239 11.331 10.472 1.00 96.44 105 LYS A O 1
ATOM 793 N N . GLY A 1 106 ? 1.597 12.112 9.163 1.00 93.88 106 GLY A N 1
ATOM 794 C CA . GLY A 1 106 ? 2.473 12.452 8.032 1.00 93.88 106 GLY A CA 1
ATOM 795 C C . GLY A 1 106 ? 3.003 11.248 7.236 1.00 93.88 106 GLY A C 1
ATOM 796 O O . GLY A 1 106 ? 3.631 11.447 6.199 1.00 93.88 106 GLY A O 1
ATOM 797 N N . GLY A 1 107 ? 2.718 10.015 7.665 1.00 95.88 107 GLY A N 1
ATOM 798 C CA . GLY A 1 107 ? 3.073 8.795 6.945 1.00 95.88 107 GLY A CA 1
ATOM 799 C C . GLY A 1 107 ? 2.207 8.536 5.707 1.00 95.88 107 GLY A C 1
ATOM 800 O O . GLY A 1 107 ? 1.202 9.222 5.487 1.00 95.88 107 GLY A O 1
ATOM 801 N N . PRO A 1 108 ? 2.551 7.510 4.908 1.00 96.38 108 PRO A N 1
ATOM 802 C CA . PRO A 1 108 ? 1.955 7.304 3.592 1.00 96.38 108 PRO A CA 1
ATOM 803 C C . PRO A 1 108 ? 0.437 7.101 3.638 1.00 96.38 108 PRO A C 1
ATOM 805 O O . PRO A 1 108 ? -0.273 7.728 2.861 1.00 96.38 108 PRO A O 1
ATOM 808 N N . ALA A 1 109 ? -0.076 6.310 4.583 1.00 97.69 109 ALA A N 1
ATOM 809 C CA . ALA A 1 109 ? -1.518 6.131 4.768 1.00 97.69 109 ALA A CA 1
ATOM 810 C C . ALA A 1 109 ? -2.247 7.366 5.314 1.00 97.69 109 ALA A C 1
ATOM 812 O O . ALA A 1 109 ? -3.401 7.615 4.965 1.00 97.69 109 ALA A O 1
ATOM 813 N N . TYR A 1 110 ? -1.587 8.161 6.161 1.00 97.44 110 TYR A N 1
ATOM 814 C CA . TYR A 1 110 ? -2.184 9.384 6.697 1.00 97.44 110 TYR A CA 1
ATOM 815 C C . TYR A 1 110 ? -2.454 10.392 5.578 1.00 97.44 110 TYR A C 1
ATOM 817 O O . TYR A 1 110 ? -3.540 10.981 5.518 1.00 97.44 110 TYR A O 1
ATOM 825 N N . GLN A 1 111 ? -1.480 10.550 4.676 1.00 95.62 111 GLN A N 1
ATOM 826 C CA . GLN A 1 111 ? -1.562 11.486 3.556 1.00 95.62 111 GLN A CA 1
ATOM 827 C C . GLN A 1 111 ? -2.661 11.118 2.557 1.00 95.62 111 GLN A C 1
ATOM 829 O O . GLN A 1 111 ? -3.336 12.009 2.057 1.00 95.62 111 GLN A O 1
ATOM 834 N N . THR A 1 112 ? -2.935 9.829 2.346 1.00 95.81 112 THR A N 1
ATOM 835 C CA . THR A 1 112 ? -4.012 9.390 1.442 1.00 95.81 112 THR A CA 1
ATOM 836 C C . THR A 1 112 ? -5.409 9.456 2.046 1.00 95.81 112 THR A C 1
ATOM 838 O O . THR A 1 112 ? -6.367 8.997 1.429 1.00 95.81 112 THR A O 1
ATOM 841 N N . GLY A 1 113 ? -5.557 9.983 3.260 1.00 96.44 113 GLY A N 1
ATOM 842 C CA . GLY A 1 113 ? -6.873 10.159 3.860 1.00 96.44 113 GLY A CA 1
ATOM 843 C C . GLY A 1 113 ? -7.386 8.968 4.669 1.00 96.44 113 GLY A C 1
ATOM 844 O O . GLY A 1 113 ? -8.490 9.074 5.193 1.00 96.44 113 GLY A O 1
ATOM 845 N N . ILE A 1 114 ? -6.607 7.890 4.844 1.00 97.81 114 ILE A N 1
ATOM 846 C CA . ILE A 1 114 ? -7.005 6.767 5.712 1.00 97.81 114 ILE A CA 1
ATOM 847 C C . ILE A 1 114 ? -7.176 7.278 7.146 1.00 97.81 114 ILE A C 1
ATOM 849 O O . ILE A 1 114 ? -6.417 8.140 7.612 1.00 97.81 114 ILE A O 1
ATOM 853 N N . ARG A 1 115 ? -8.184 6.767 7.856 1.00 97.56 115 ARG A N 1
ATOM 854 C CA . ARG A 1 115 ? -8.484 7.133 9.242 1.00 97.56 115 ARG A CA 1
ATOM 855 C C . ARG A 1 115 ? -8.538 5.908 10.147 1.00 97.56 115 ARG A C 1
ATOM 857 O O . ARG A 1 115 ? -8.799 4.785 9.723 1.00 97.56 115 ARG A O 1
ATOM 864 N N . ILE A 1 116 ? -8.288 6.143 11.436 1.00 97.50 116 ILE A N 1
ATOM 865 C CA . ILE A 1 116 ? -8.473 5.121 12.470 1.00 97.50 116 ILE A CA 1
ATOM 866 C C . ILE A 1 116 ? -9.941 4.694 12.477 1.00 97.50 116 ILE A C 1
ATOM 868 O O . ILE A 1 116 ? -10.844 5.527 12.523 1.00 97.50 116 ILE A O 1
ATOM 872 N N . GLY A 1 117 ? -10.164 3.383 12.476 1.00 96.44 117 GLY A N 1
ATOM 873 C CA . GLY A 1 117 ? -11.487 2.782 12.437 1.00 96.44 117 GLY A CA 1
ATOM 874 C C . GLY A 1 117 ? -11.988 2.409 11.043 1.00 96.44 117 GLY A C 1
ATOM 875 O O . GLY A 1 117 ? -13.026 1.751 10.973 1.00 96.44 117 GLY A O 1
ATOM 876 N N . ASP A 1 118 ? -11.273 2.769 9.975 1.00 98.19 118 ASP A N 1
ATOM 877 C CA . ASP A 1 118 ? -11.548 2.243 8.636 1.00 98.19 118 ASP A CA 1
ATOM 878 C C . ASP A 1 118 ? -11.295 0.732 8.588 1.00 98.19 118 ASP A C 1
ATOM 880 O O . ASP A 1 118 ? -10.459 0.202 9.321 1.00 98.19 118 ASP A O 1
ATOM 884 N N . ILE A 1 119 ? -12.025 0.029 7.727 1.00 97.94 119 ILE A N 1
ATOM 885 C CA . ILE A 1 119 ? -11.942 -1.424 7.577 1.00 97.94 119 ILE A CA 1
ATOM 886 C C . ILE A 1 119 ? -11.157 -1.743 6.309 1.00 97.94 119 ILE A C 1
ATOM 888 O O . ILE A 1 119 ? -11.561 -1.347 5.217 1.00 97.94 119 ILE A O 1
ATOM 892 N N . LEU A 1 120 ? -10.051 -2.474 6.436 1.00 98.44 120 LEU A N 1
ATOM 893 C CA . LEU A 1 120 ? -9.276 -2.945 5.294 1.00 98.44 120 LEU A CA 1
ATOM 894 C C . LEU A 1 120 ? -9.981 -4.140 4.647 1.00 98.44 120 LEU A C 1
ATOM 896 O O . LEU A 1 120 ? -10.246 -5.135 5.315 1.00 98.44 120 LEU A O 1
ATOM 900 N N . LEU A 1 121 ? -10.241 -4.048 3.341 1.00 98.06 121 LEU A N 1
ATOM 901 C CA . LEU A 1 121 ? -10.825 -5.139 2.559 1.00 98.06 121 LEU A CA 1
ATOM 902 C C . LEU A 1 121 ? -9.808 -5.806 1.639 1.00 98.06 121 LEU A C 1
ATOM 904 O O . LEU A 1 121 ? -9.818 -7.027 1.489 1.00 98.06 121 LEU A O 1
ATOM 908 N N . ARG A 1 122 ? -8.980 -5.007 0.947 1.00 98.44 122 ARG A N 1
ATOM 909 C CA . ARG A 1 122 ? -8.058 -5.521 -0.074 1.00 98.44 122 ARG A CA 1
ATOM 910 C C . ARG A 1 122 ? -6.714 -4.819 -0.076 1.00 98.44 122 ARG A C 1
ATOM 912 O O . ARG A 1 122 ? -6.641 -3.603 0.088 1.00 98.44 122 ARG A O 1
ATOM 919 N N . VAL A 1 123 ? -5.681 -5.591 -0.393 1.00 98.31 123 VAL A N 1
ATOM 920 C CA . VAL A 1 123 ? -4.323 -5.116 -0.674 1.00 98.31 123 VAL A CA 1
ATOM 921 C C . VAL A 1 123 ? -3.925 -5.618 -2.055 1.00 98.31 123 VAL A C 1
ATOM 923 O O . VAL A 1 123 ? -3.969 -6.821 -2.310 1.00 98.31 123 VAL A O 1
ATOM 926 N N . CYS A 1 124 ? -3.558 -4.721 -2.971 1.00 96.06 124 CYS A N 1
ATOM 927 C CA . CYS A 1 124 ? -3.182 -5.085 -4.344 1.00 96.06 124 CYS A CA 1
ATOM 928 C C . CYS A 1 124 ? -4.230 -5.990 -5.033 1.00 96.06 124 CYS A C 1
ATOM 930 O O . CYS A 1 124 ? -3.888 -6.998 -5.660 1.00 96.06 124 CYS A O 1
ATOM 932 N N . GLY A 1 125 ? -5.518 -5.681 -4.830 1.00 96.31 125 GLY A N 1
ATOM 933 C CA . GLY A 1 125 ? -6.663 -6.444 -5.349 1.00 96.31 125 GLY A CA 1
ATOM 934 C C . GLY A 1 125 ? -7.011 -7.734 -4.588 1.00 96.31 125 GLY A C 1
ATOM 935 O O . GLY A 1 125 ? -8.109 -8.267 -4.773 1.00 96.31 125 GLY A O 1
ATOM 936 N N . VAL A 1 126 ? -6.143 -8.221 -3.697 1.00 97.94 126 VAL A N 1
ATOM 937 C CA . VAL A 1 126 ? -6.362 -9.451 -2.915 1.00 97.94 126 VAL A CA 1
ATOM 938 C C . VAL A 1 126 ? -7.192 -9.145 -1.680 1.00 97.94 126 VAL A C 1
ATOM 940 O O . VAL A 1 126 ? -6.840 -8.240 -0.929 1.00 97.94 126 VAL A O 1
ATOM 943 N N . ALA A 1 127 ? -8.274 -9.897 -1.469 1.00 97.69 127 ALA A N 1
ATOM 944 C CA . ALA A 1 127 ? -9.078 -9.805 -0.253 1.00 97.69 127 ALA A CA 1
ATOM 945 C C . ALA A 1 127 ? -8.301 -10.330 0.959 1.00 97.69 127 ALA A C 1
ATOM 947 O O . ALA A 1 127 ? -7.612 -11.344 0.852 1.00 97.69 127 ALA A O 1
ATOM 948 N N . VAL A 1 128 ? -8.408 -9.631 2.086 1.00 97.19 128 VAL A N 1
ATOM 949 C CA . VAL A 1 128 ? -7.712 -9.970 3.332 1.00 97.19 128 VAL A CA 1
ATOM 950 C C . VAL A 1 128 ? -8.676 -9.853 4.505 1.00 97.19 128 VAL A C 1
ATOM 952 O O . VAL A 1 128 ? -9.348 -8.835 4.645 1.00 97.19 128 VAL A O 1
ATOM 955 N N . ASN A 1 129 ? -8.730 -10.887 5.345 1.00 95.12 129 ASN A N 1
ATOM 956 C CA . ASN A 1 129 ? -9.648 -10.940 6.489 1.00 95.12 129 ASN A CA 1
ATOM 957 C C . ASN A 1 129 ? -8.909 -11.099 7.827 1.00 95.12 129 ASN A C 1
ATOM 959 O O . ASN A 1 129 ? -9.474 -10.796 8.875 1.00 95.12 129 ASN A O 1
ATOM 963 N N . THR A 1 130 ? -7.644 -11.536 7.796 1.00 96.31 130 THR A N 1
ATOM 964 C CA . THR A 1 130 ? -6.788 -11.694 8.986 1.00 96.31 130 THR A CA 1
ATOM 965 C C . THR A 1 130 ? -5.505 -10.867 8.882 1.00 96.31 130 THR A C 1
ATOM 967 O O . THR A 1 130 ? -5.018 -10.567 7.785 1.00 96.31 130 THR A O 1
ATOM 970 N N . ILE A 1 131 ? -4.902 -10.511 10.023 1.00 96.81 131 ILE A N 1
ATOM 971 C CA . ILE A 1 131 ? -3.636 -9.754 10.028 1.00 96.81 131 ILE A CA 1
ATOM 972 C C . ILE A 1 131 ? -2.522 -10.562 9.348 1.00 96.81 131 ILE A C 1
ATOM 974 O O . ILE A 1 131 ? -1.680 -9.996 8.648 1.00 96.81 131 ILE A O 1
ATOM 978 N N . ALA A 1 132 ? -2.515 -11.885 9.534 1.00 96.12 132 ALA A N 1
ATOM 979 C CA . ALA A 1 132 ? -1.529 -12.776 8.929 1.00 96.12 132 ALA A CA 1
ATOM 980 C C . ALA A 1 132 ? -1.623 -12.783 7.394 1.00 96.12 132 ALA A C 1
ATOM 982 O O . ALA A 1 132 ? -0.595 -12.711 6.716 1.00 96.12 132 ALA A O 1
ATOM 983 N N . GLU A 1 133 ? -2.840 -12.815 6.843 1.00 96.88 133 GLU A N 1
ATOM 984 C CA . GLU A 1 133 ? -3.070 -12.678 5.402 1.00 96.88 133 GLU A CA 1
ATOM 985 C C . GLU A 1 133 ? -2.621 -11.311 4.897 1.00 96.88 133 GLU A C 1
ATOM 987 O O . GLU A 1 133 ? -1.850 -11.243 3.942 1.00 96.88 133 GLU A O 1
ATOM 992 N N . ALA A 1 134 ? -3.044 -10.229 5.560 1.00 97.62 134 ALA A N 1
ATOM 993 C CA . ALA A 1 134 ? -2.673 -8.875 5.165 1.00 97.62 134 ALA A CA 1
ATOM 994 C C . ALA A 1 134 ? -1.149 -8.694 5.111 1.00 97.62 134 ALA A C 1
ATOM 996 O O . ALA A 1 134 ? -0.631 -8.205 4.108 1.00 97.62 134 ALA A O 1
ATOM 997 N N . ARG A 1 135 ? -0.421 -9.162 6.136 1.00 97.38 135 ARG A N 1
ATOM 998 C CA . ARG A 1 135 ? 1.052 -9.148 6.154 1.00 97.38 135 ARG A CA 1
ATOM 999 C C . ARG A 1 135 ? 1.642 -9.936 4.991 1.00 97.38 135 ARG A C 1
ATOM 1001 O O . ARG A 1 135 ? 2.453 -9.396 4.249 1.00 97.38 135 ARG A O 1
ATOM 1008 N N . ARG A 1 136 ? 1.175 -11.170 4.771 1.00 97.50 136 ARG A N 1
ATOM 1009 C CA . ARG A 1 136 ? 1.648 -12.012 3.662 1.00 97.50 136 ARG A CA 1
ATOM 1010 C C . ARG A 1 136 ? 1.443 -11.335 2.306 1.00 97.50 136 ARG A C 1
ATOM 1012 O O . ARG A 1 136 ? 2.335 -11.390 1.464 1.00 97.50 136 ARG A O 1
ATOM 1019 N N . VAL A 1 137 ? 0.284 -10.713 2.077 1.00 97.94 137 VAL A N 1
ATOM 1020 C CA . VAL A 1 137 ? 0.010 -10.010 0.815 1.00 97.94 137 VAL A CA 1
ATOM 1021 C C . VAL A 1 137 ? 0.908 -8.786 0.664 1.00 97.94 137 VAL A C 1
ATOM 1023 O O . VAL A 1 137 ? 1.449 -8.580 -0.422 1.00 97.94 137 VAL A O 1
ATOM 1026 N N . VAL A 1 138 ? 1.100 -8.003 1.730 1.00 97.62 138 VAL A N 1
ATOM 1027 C CA . VAL A 1 138 ? 2.007 -6.847 1.722 1.00 97.62 138 VAL A CA 1
ATOM 1028 C C . VAL A 1 138 ? 3.434 -7.284 1.387 1.00 97.62 138 VAL A C 1
ATOM 1030 O O . VAL A 1 138 ? 4.010 -6.754 0.443 1.00 97.62 138 VAL A O 1
ATOM 1033 N N . ASP A 1 139 ? 3.976 -8.295 2.063 1.00 95.69 139 ASP A N 1
ATOM 1034 C CA . ASP A 1 139 ? 5.339 -8.780 1.811 1.00 95.69 139 ASP A CA 1
ATOM 1035 C C . ASP A 1 139 ? 5.495 -9.320 0.377 1.00 95.69 139 ASP A C 1
ATOM 1037 O O . ASP A 1 139 ? 6.473 -9.042 -0.324 1.00 95.69 139 ASP A O 1
ATOM 1041 N N . ALA A 1 140 ? 4.494 -10.055 -0.113 1.00 95.12 140 ALA A N 1
ATOM 1042 C CA . ALA A 1 140 ? 4.544 -10.658 -1.438 1.00 95.12 140 ALA A CA 1
ATOM 1043 C C . ALA A 1 140 ? 4.402 -9.635 -2.575 1.00 95.12 140 ALA A C 1
ATOM 1045 O O . ALA A 1 140 ? 5.071 -9.783 -3.602 1.00 95.12 140 ALA A O 1
ATOM 1046 N N . ARG A 1 141 ? 3.546 -8.613 -2.419 1.00 95.25 141 ARG A N 1
ATOM 1047 C CA . ARG A 1 141 ? 3.107 -7.742 -3.529 1.00 95.25 141 ARG A CA 1
ATOM 1048 C C . ARG A 1 141 ? 3.548 -6.287 -3.426 1.00 95.25 141 ARG A C 1
ATOM 1050 O O . ARG A 1 141 ? 3.664 -5.634 -4.459 1.00 95.25 141 ARG A O 1
ATOM 1057 N N . CYS A 1 142 ? 3.807 -5.769 -2.231 1.00 94.94 142 CYS A N 1
ATOM 1058 C CA . CYS A 1 142 ? 4.246 -4.389 -2.067 1.00 94.94 142 CYS A CA 1
ATOM 1059 C C . CYS A 1 142 ? 5.764 -4.296 -2.254 1.00 94.94 142 CYS A C 1
ATOM 1061 O O . CYS A 1 142 ? 6.530 -5.135 -1.776 1.00 94.94 142 CYS A O 1
ATOM 1063 N N . ARG A 1 143 ? 6.213 -3.266 -2.973 1.00 92.56 143 ARG A N 1
ATOM 1064 C CA . ARG A 1 143 ? 7.635 -2.989 -3.206 1.00 92.56 143 ARG A CA 1
ATOM 1065 C C . ARG A 1 143 ? 7.924 -1.553 -2.816 1.00 92.56 143 ARG A C 1
ATOM 1067 O O . ARG A 1 143 ? 7.233 -0.651 -3.279 1.00 92.56 143 ARG A O 1
ATOM 1074 N N . CYS A 1 144 ? 8.931 -1.348 -1.976 1.00 93.81 144 CYS A N 1
ATOM 1075 C CA . CYS A 1 144 ? 9.330 -0.014 -1.542 1.00 93.81 144 CYS A CA 1
ATOM 1076 C C . CYS A 1 144 ? 9.677 0.872 -2.746 1.00 93.81 144 CYS A C 1
ATOM 1078 O O . CYS A 1 144 ? 10.253 0.405 -3.729 1.00 93.81 144 CYS A O 1
ATOM 1080 N N . GLY A 1 145 ? 9.268 2.137 -2.689 1.00 91.56 145 GLY A N 1
ATOM 1081 C CA . GLY A 1 145 ? 9.388 3.084 -3.795 1.00 91.56 145 GLY A CA 1
ATOM 1082 C C . GLY A 1 145 ? 8.280 2.974 -4.850 1.00 91.56 145 GLY A C 1
ATOM 1083 O O . GLY A 1 145 ? 8.204 3.841 -5.716 1.00 91.56 145 GLY A O 1
ATOM 1084 N N . ARG A 1 146 ? 7.397 1.967 -4.786 1.00 91.75 146 ARG A N 1
ATOM 1085 C CA . ARG A 1 146 ? 6.236 1.820 -5.683 1.00 91.75 146 ARG A CA 1
ATOM 1086 C C . ARG A 1 146 ? 4.940 2.199 -4.981 1.00 91.75 146 ARG A C 1
ATOM 1088 O O . ARG A 1 146 ? 4.864 2.224 -3.757 1.00 91.75 146 ARG A O 1
ATOM 1095 N N . VAL A 1 147 ? 3.911 2.473 -5.770 1.00 93.88 147 VAL A N 1
ATOM 1096 C CA . VAL A 1 147 ? 2.543 2.645 -5.280 1.00 93.88 147 VAL A CA 1
ATOM 1097 C C . VAL A 1 147 ? 1.780 1.331 -5.353 1.00 93.88 147 VAL A C 1
ATOM 1099 O O . VAL A 1 147 ? 1.973 0.537 -6.271 1.00 93.88 147 VAL A O 1
ATOM 1102 N N . ALA A 1 148 ? 0.926 1.093 -4.365 1.00 95.94 148 ALA A N 1
ATOM 1103 C CA . ALA A 1 148 ? 0.096 -0.096 -4.277 1.00 95.94 148 ALA A CA 1
ATOM 1104 C C . ALA A 1 148 ? -1.349 0.299 -3.944 1.00 95.94 148 ALA A C 1
ATOM 1106 O O . ALA A 1 148 ? -1.560 1.133 -3.060 1.00 95.94 148 ALA A O 1
ATOM 1107 N N . PRO A 1 149 ? -2.357 -0.287 -4.611 1.00 97.19 149 PRO A N 1
ATOM 1108 C CA . PRO A 1 149 ? -3.748 0.028 -4.332 1.00 97.19 149 PRO A CA 1
ATOM 1109 C C . PRO A 1 149 ? -4.242 -0.717 -3.088 1.00 97.19 149 PRO A C 1
ATOM 1111 O O . PRO A 1 149 ? -4.053 -1.929 -2.942 1.00 97.19 149 PRO A O 1
ATOM 1114 N N . PHE A 1 150 ? -4.931 0.009 -2.215 1.00 98.31 150 PHE A N 1
ATOM 1115 C CA . PHE A 1 150 ? -5.621 -0.507 -1.038 1.00 98.31 150 PHE A CA 1
ATOM 1116 C C . PHE A 1 150 ? -7.097 -0.159 -1.143 1.00 98.31 150 PHE A C 1
ATOM 1118 O O . PHE A 1 150 ? -7.447 0.959 -1.514 1.00 98.31 150 PHE A O 1
ATOM 1125 N N . THR A 1 151 ? -7.963 -1.105 -0.793 1.00 98.44 151 THR A N 1
ATOM 1126 C CA . THR A 1 151 ? -9.410 -0.883 -0.734 1.00 98.44 151 THR A CA 1
ATOM 1127 C C . THR A 1 151 ? -9.862 -0.975 0.709 1.00 98.44 151 THR A C 1
ATOM 1129 O O . THR A 1 151 ? -9.630 -1.990 1.372 1.00 98.44 151 THR A O 1
ATOM 1132 N N . LEU A 1 152 ? -10.525 0.078 1.172 1.00 98.56 152 LEU A N 1
ATOM 1133 C CA . LEU A 1 152 ? -11.027 0.202 2.529 1.00 98.56 152 LEU A CA 1
ATOM 1134 C C . LEU A 1 152 ? -12.508 0.577 2.519 1.00 98.56 152 LEU A C 1
ATOM 1136 O O . LEU A 1 152 ? -13.064 0.991 1.501 1.00 98.56 152 LEU A O 1
ATOM 1140 N N . VAL A 1 153 ? -13.142 0.436 3.673 1.00 98.12 153 VAL A N 1
ATOM 1141 C CA . VAL A 1 153 ? -14.494 0.915 3.945 1.00 98.12 153 VAL A CA 1
ATOM 1142 C C . VAL A 1 153 ? -14.444 1.849 5.142 1.00 98.12 153 VAL A C 1
ATOM 1144 O O . VAL A 1 153 ? -13.845 1.518 6.164 1.00 98.12 153 VAL A O 1
ATOM 1147 N N . THR A 1 154 ? -15.068 3.018 5.019 1.00 97.56 154 THR A N 1
ATOM 1148 C CA . THR A 1 154 ? -15.201 3.953 6.140 1.00 97.56 154 THR A CA 1
ATOM 1149 C C . THR A 1 154 ? -16.136 3.395 7.210 1.00 97.56 154 THR A C 1
ATOM 1151 O O . THR A 1 154 ? -16.943 2.498 6.965 1.00 97.56 154 THR A O 1
ATOM 1154 N N . GLN A 1 155 ? -16.131 4.000 8.395 1.00 90.94 155 GLN A N 1
ATOM 1155 C CA . GLN A 1 155 ? -17.114 3.686 9.441 1.00 90.94 155 GLN A CA 1
ATOM 1156 C C . GLN A 1 155 ? -18.578 3.889 8.998 1.00 90.94 155 GLN A C 1
ATOM 1158 O O . GLN A 1 155 ? -19.478 3.282 9.572 1.00 90.94 155 GLN A O 1
ATOM 1163 N N . MET A 1 156 ? -18.815 4.704 7.963 1.00 93.25 156 MET A N 1
ATOM 1164 C CA . MET A 1 156 ? -20.134 4.939 7.360 1.00 93.25 156 MET A CA 1
ATOM 1165 C C . MET A 1 156 ? -20.480 3.925 6.257 1.00 93.25 156 MET A C 1
ATOM 1167 O O . MET A 1 156 ? -21.424 4.131 5.500 1.00 93.25 156 MET A O 1
ATOM 1171 N N . ASN A 1 157 ? -19.719 2.832 6.149 1.00 94.69 157 ASN A N 1
ATOM 1172 C CA . ASN A 1 157 ? -19.903 1.778 5.155 1.00 94.69 157 ASN A CA 1
ATOM 1173 C C . ASN A 1 157 ? -19.714 2.242 3.695 1.00 94.69 157 ASN A C 1
ATOM 1175 O O . ASN A 1 157 ? -20.257 1.642 2.767 1.00 94.69 157 ASN A O 1
ATOM 1179 N N . GLN A 1 158 ? -18.930 3.302 3.477 1.00 97.62 158 GLN A N 1
ATOM 1180 C CA . GLN A 1 158 ? -18.561 3.761 2.140 1.00 97.62 158 GLN A CA 1
ATOM 1181 C C . GLN A 1 158 ? -17.228 3.135 1.730 1.00 97.62 158 GLN A C 1
ATOM 1183 O O . GLN A 1 158 ? -16.203 3.377 2.366 1.00 97.62 158 GLN A O 1
ATOM 1188 N N . GLN A 1 159 ? -17.237 2.339 0.662 1.00 97.94 159 GLN A N 1
ATOM 1189 C CA . GLN A 1 159 ? -16.020 1.757 0.108 1.00 97.94 159 GLN A CA 1
ATOM 1190 C C . GLN A 1 159 ? -15.245 2.794 -0.707 1.00 97.94 159 GLN A C 1
ATOM 1192 O O . GLN A 1 159 ? -15.820 3.505 -1.530 1.00 97.94 159 GLN A O 1
ATOM 1197 N N . TYR A 1 160 ? -13.932 2.840 -0.514 1.00 97.69 160 TYR A N 1
ATOM 1198 C CA . TYR A 1 160 ? -13.027 3.692 -1.273 1.00 97.69 160 TYR A CA 1
ATOM 1199 C C . TYR A 1 160 ? -11.695 2.974 -1.525 1.00 97.69 160 TYR A C 1
ATOM 1201 O O . TYR A 1 160 ? -11.374 1.975 -0.878 1.00 97.69 160 TYR A O 1
ATOM 1209 N N . SER A 1 161 ? -10.939 3.437 -2.522 1.00 96.62 161 SER A N 1
ATOM 1210 C CA . SER A 1 161 ? -9.601 2.914 -2.816 1.00 96.62 161 SER A CA 1
ATOM 1211 C C . SER A 1 161 ? -8.580 4.038 -2.822 1.00 96.62 161 SER A C 1
ATOM 1213 O O . SER A 1 161 ? -8.874 5.137 -3.285 1.00 96.62 161 SER A O 1
ATOM 1215 N N . VAL A 1 162 ? -7.389 3.748 -2.312 1.00 96.44 162 VAL A N 1
ATOM 1216 C CA . VAL A 1 162 ? -6.260 4.680 -2.263 1.00 96.44 162 VAL A CA 1
ATOM 1217 C C . VAL A 1 162 ? -5.008 4.011 -2.807 1.00 96.44 162 VAL A C 1
ATOM 1219 O O . VAL A 1 162 ? -4.809 2.810 -2.624 1.00 96.44 162 VAL A O 1
ATOM 1222 N N . ALA A 1 163 ? -4.157 4.789 -3.468 1.00 95.94 163 ALA A N 1
ATOM 1223 C CA . ALA A 1 163 ? -2.834 4.351 -3.884 1.00 95.94 163 ALA A CA 1
ATOM 1224 C C . ALA A 1 163 ? -1.821 4.757 -2.808 1.00 95.94 163 ALA A C 1
ATOM 1226 O O . ALA A 1 163 ? -1.538 5.940 -2.640 1.00 95.94 163 ALA A O 1
ATOM 1227 N N . LEU A 1 164 ? -1.297 3.781 -2.064 1.00 96.69 164 LEU A N 1
ATOM 1228 C CA . LEU A 1 164 ? -0.280 4.018 -1.045 1.00 96.69 164 LEU A CA 1
ATOM 1229 C C . LEU A 1 164 ? 1.109 3.922 -1.654 1.00 96.69 164 LEU A C 1
ATOM 1231 O O . LEU A 1 164 ? 1.466 2.879 -2.202 1.00 96.69 164 LEU A O 1
ATOM 1235 N N . TRP A 1 165 ? 1.916 4.965 -1.493 1.00 95.38 165 TRP A N 1
ATOM 1236 C CA . TRP A 1 165 ? 3.349 4.869 -1.721 1.00 95.38 165 TRP A CA 1
ATOM 1237 C C . TRP A 1 165 ? 3.990 4.011 -0.631 1.00 95.38 165 T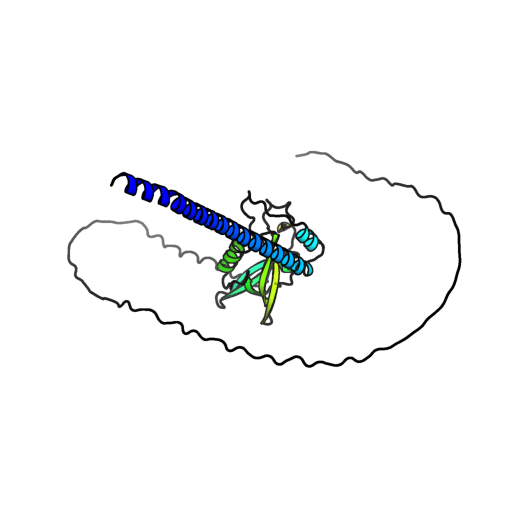RP A C 1
ATOM 1239 O O . TRP A 1 165 ? 3.942 4.332 0.558 1.00 95.38 165 TRP A O 1
ATOM 1249 N N . ILE A 1 166 ? 4.552 2.881 -1.044 1.00 96.31 166 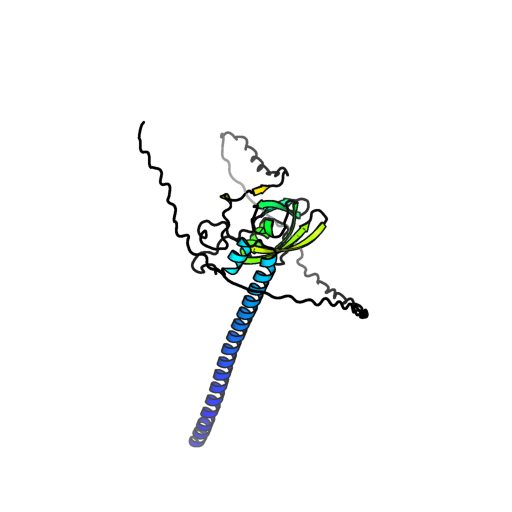ILE A N 1
ATOM 1250 C CA . ILE A 1 166 ? 5.163 1.905 -0.156 1.00 96.31 166 ILE A CA 1
ATOM 1251 C C . ILE A 1 166 ? 6.550 2.396 0.225 1.00 96.31 166 ILE A C 1
ATOM 1253 O O . ILE A 1 166 ? 7.419 2.601 -0.624 1.00 96.31 166 ILE A O 1
ATOM 1257 N N . MET A 1 167 ? 6.758 2.549 1.522 1.00 95.75 167 MET A N 1
ATOM 1258 C CA . MET A 1 167 ? 8.003 3.029 2.103 1.00 95.75 167 MET A CA 1
ATOM 1259 C C . MET A 1 167 ? 8.727 1.895 2.826 1.00 95.75 167 MET A C 1
ATOM 1261 O O . MET A 1 167 ? 8.281 0.751 2.803 1.00 95.75 167 MET A O 1
ATOM 1265 N N . THR A 1 168 ? 9.835 2.207 3.488 1.00 95.81 168 THR A N 1
ATOM 1266 C CA . THR A 1 168 ? 10.500 1.333 4.458 1.00 95.81 168 THR A CA 1
ATOM 1267 C C . THR A 1 168 ? 10.748 2.091 5.752 1.00 95.81 168 THR A C 1
ATOM 1269 O O . THR A 1 168 ? 11.044 3.281 5.721 1.00 95.81 168 THR A O 1
ATOM 1272 N N . ALA A 1 169 ? 10.645 1.400 6.883 1.00 96.44 169 ALA A N 1
ATOM 1273 C CA . ALA A 1 169 ? 11.075 1.912 8.186 1.00 96.44 169 ALA A CA 1
ATOM 1274 C C . ALA A 1 169 ? 12.437 1.331 8.609 1.00 96.44 169 ALA A C 1
ATOM 1276 O O . ALA A 1 169 ? 12.840 1.467 9.760 1.00 96.44 169 ALA A O 1
ATOM 1277 N N . ASP A 1 170 ? 13.124 0.633 7.700 1.00 94.94 170 ASP A N 1
ATOM 1278 C CA . ASP A 1 170 ? 14.432 0.038 7.953 1.00 94.94 170 ASP A CA 1
ATOM 1279 C C . ASP A 1 170 ? 15.538 1.111 7.926 1.00 94.94 170 ASP A C 1
ATOM 1281 O O . ASP A 1 170 ? 15.764 1.702 6.863 1.00 94.94 170 ASP A O 1
ATOM 1285 N N . PRO A 1 171 ? 16.251 1.360 9.045 1.00 94.06 171 PRO A N 1
ATOM 1286 C CA . PRO A 1 171 ? 17.303 2.375 9.115 1.00 94.06 171 PRO A CA 1
ATOM 1287 C C . PRO A 1 171 ? 18.451 2.165 8.121 1.00 94.06 171 PRO A C 1
ATOM 1289 O O . PRO A 1 171 ? 19.127 3.128 7.763 1.00 94.06 171 PRO A O 1
ATOM 1292 N N . GLN A 1 172 ? 18.662 0.932 7.638 1.00 92.88 172 GLN A N 1
ATOM 1293 C CA . GLN A 1 172 ? 19.685 0.631 6.628 1.00 92.88 172 GLN A CA 1
ATOM 1294 C C . GLN A 1 172 ? 19.435 1.327 5.285 1.00 92.88 172 GLN A C 1
ATOM 1296 O O . GLN A 1 172 ? 20.338 1.386 4.462 1.00 92.88 172 GLN A O 1
ATOM 1301 N N . HIS A 1 173 ? 18.221 1.833 5.067 1.00 92.06 173 HIS A N 1
ATOM 1302 C CA . HIS A 1 173 ? 17.817 2.521 3.845 1.00 92.06 173 HIS A CA 1
ATOM 1303 C C . HIS A 1 173 ? 17.571 4.016 4.086 1.00 92.06 173 HIS A C 1
ATOM 1305 O O . HIS A 1 173 ? 16.834 4.635 3.321 1.00 92.06 173 HIS A O 1
ATOM 1311 N N . SER A 1 174 ? 18.118 4.591 5.164 1.00 93.25 174 SER A N 1
ATOM 1312 C CA . SER A 1 174 ? 17.824 5.965 5.607 1.00 93.25 174 SER A CA 1
ATOM 1313 C C . SER A 1 174 ? 18.119 7.062 4.579 1.00 93.25 174 SER A C 1
ATOM 1315 O O . SER A 1 174 ? 17.498 8.122 4.605 1.00 93.25 174 SER A O 1
ATOM 1317 N N . GLU A 1 175 ? 19.014 6.795 3.634 1.00 91.50 175 GLU A N 1
ATOM 1318 C CA . GLU A 1 175 ? 19.377 7.672 2.525 1.00 91.50 175 GLU A CA 1
ATOM 1319 C C . GLU A 1 175 ? 18.417 7.586 1.328 1.00 91.50 175 GLU A C 1
ATOM 1321 O O . GLU A 1 175 ? 18.486 8.403 0.407 1.00 91.50 175 GLU A O 1
ATOM 1326 N N . LYS A 1 176 ? 17.522 6.590 1.302 1.00 91.62 176 LYS A N 1
ATOM 1327 C CA . LYS A 1 176 ? 16.572 6.400 0.203 1.00 91.62 176 LYS A CA 1
ATOM 1328 C C . LYS A 1 176 ? 15.377 7.348 0.349 1.00 91.62 176 LYS A C 1
ATOM 1330 O O . LYS A 1 176 ? 14.849 7.525 1.447 1.00 91.62 176 LYS A O 1
ATOM 1335 N N . PRO A 1 177 ? 14.818 7.863 -0.763 1.00 92.69 177 PRO A N 1
ATOM 1336 C CA . PRO A 1 177 ? 13.660 8.750 -0.710 1.00 92.69 177 PRO A CA 1
ATOM 1337 C C . PRO A 1 177 ? 12.414 8.063 -0.149 1.00 92.69 177 PRO A C 1
ATOM 1339 O O . PRO A 1 177 ? 11.528 8.753 0.335 1.00 92.69 177 PRO A O 1
ATOM 1342 N N . PHE A 1 178 ? 12.338 6.731 -0.163 1.00 92.81 178 PHE A N 1
ATOM 1343 C CA . PHE A 1 178 ? 11.226 5.956 0.393 1.00 92.81 178 PHE A CA 1
ATOM 1344 C C . PHE A 1 178 ? 11.446 5.521 1.855 1.00 92.81 178 PHE A C 1
ATOM 1346 O O . PHE A 1 178 ? 10.716 4.661 2.342 1.00 92.81 178 PHE A O 1
ATOM 1353 N N . PHE A 1 179 ? 12.423 6.083 2.573 1.00 95.44 179 PHE A N 1
ATOM 1354 C CA . PHE A 1 179 ? 12.602 5.829 4.005 1.00 95.44 179 PHE A CA 1
ATOM 1355 C C . PHE A 1 179 ? 11.680 6.681 4.879 1.00 95.44 179 PHE A C 1
ATOM 1357 O O . PHE A 1 179 ? 11.528 7.885 4.672 1.00 95.44 179 PHE A O 1
ATOM 1364 N N . PHE A 1 180 ? 11.066 6.064 5.879 1.00 96.25 180 PHE A N 1
ATOM 1365 C CA . PHE A 1 180 ? 10.219 6.726 6.857 1.00 96.25 180 PHE A CA 1
ATOM 1366 C C . PHE A 1 180 ? 10.754 6.473 8.265 1.00 96.25 180 PHE A C 1
ATOM 1368 O O . PHE A 1 180 ? 10.672 5.353 8.771 1.00 96.25 180 PHE A O 1
ATOM 1375 N N . ASP A 1 181 ? 11.267 7.518 8.915 1.00 96.56 181 ASP A N 1
ATOM 1376 C CA . ASP A 1 181 ? 11.717 7.410 10.300 1.00 96.56 181 ASP A CA 1
ATOM 1377 C C . ASP A 1 181 ? 10.524 7.437 11.260 1.00 96.56 181 ASP A C 1
ATOM 1379 O O . ASP A 1 181 ? 9.936 8.485 11.545 1.00 96.56 181 ASP A O 1
ATOM 1383 N N . VAL A 1 182 ? 10.172 6.263 11.777 1.00 96.19 182 VAL A N 1
ATOM 1384 C CA . VAL A 1 182 ? 9.061 6.084 12.717 1.00 96.19 182 VAL A CA 1
ATOM 1385 C C . VAL A 1 182 ? 9.273 6.787 14.060 1.00 96.19 182 VAL A C 1
ATOM 1387 O O . VAL A 1 182 ? 8.292 6.999 14.765 1.00 96.19 182 VAL A O 1
ATOM 1390 N N . HIS A 1 183 ? 10.507 7.153 14.424 1.00 95.75 183 HIS A N 1
ATOM 1391 C CA . HIS A 1 183 ? 10.806 7.803 15.706 1.00 95.75 183 HIS A CA 1
ATOM 1392 C C . HIS A 1 183 ? 10.593 9.317 15.666 1.00 95.75 183 HIS A C 1
ATOM 1394 O O . HIS A 1 183 ? 10.394 9.934 16.708 1.00 95.75 183 HIS A O 1
ATOM 1400 N N . LEU A 1 184 ? 10.614 9.914 14.472 1.00 95.25 184 LEU A N 1
ATOM 1401 C CA . LEU A 1 184 ? 10.388 11.349 14.278 1.00 95.25 184 LEU A CA 1
ATOM 1402 C C . LEU A 1 184 ? 8.904 11.709 14.135 1.00 95.25 184 LEU A C 1
ATOM 1404 O O . LEU A 1 184 ? 8.570 12.885 14.011 1.00 95.25 184 LEU A O 1
ATOM 1408 N N . HIS A 1 185 ? 8.015 10.712 14.124 1.00 94.88 185 HIS A N 1
ATOM 1409 C CA . HIS A 1 185 ? 6.603 10.902 13.815 1.00 94.88 185 HIS A CA 1
ATOM 1410 C C . HIS A 1 185 ? 5.697 10.393 14.930 1.00 94.88 185 HIS A C 1
ATOM 1412 O O . HIS A 1 185 ? 5.863 9.288 15.447 1.00 94.88 185 HIS A O 1
ATOM 1418 N N . ASP A 1 186 ? 4.664 11.178 15.227 1.00 96.88 186 ASP A N 1
ATOM 1419 C CA . ASP A 1 186 ? 3.624 10.782 16.167 1.00 96.88 186 ASP A CA 1
ATOM 1420 C C . ASP A 1 186 ? 2.833 9.589 15.623 1.00 96.88 186 ASP A C 1
ATOM 1422 O O . ASP A 1 186 ? 2.336 9.602 14.488 1.00 96.88 186 ASP A O 1
ATOM 1426 N N . ARG A 1 187 ? 2.637 8.577 16.468 1.00 97.00 187 ARG A N 1
ATOM 1427 C CA . ARG A 1 187 ? 1.700 7.490 16.196 1.00 97.00 187 ARG A CA 1
ATOM 1428 C C . ARG A 1 187 ? 0.359 7.798 16.850 1.00 97.00 187 ARG A C 1
ATOM 1430 O O . ARG A 1 187 ? 0.248 7.860 18.070 1.00 97.00 187 ARG A O 1
ATOM 1437 N N . LEU A 1 188 ? -0.670 7.952 16.027 1.00 96.25 188 LEU A N 1
ATOM 1438 C CA . LEU A 1 188 ? -2.057 7.987 16.473 1.00 96.25 188 LEU A CA 1
ATOM 1439 C C . LEU A 1 188 ? -2.503 6.547 16.726 1.00 96.25 188 LEU A C 1
ATOM 1441 O O . LEU A 1 188 ? -2.315 5.695 15.860 1.00 96.25 188 LEU A O 1
ATOM 1445 N N . GLU A 1 189 ? -3.106 6.266 17.876 1.00 95.06 189 GLU A N 1
ATOM 1446 C CA . GLU A 1 189 ? -3.640 4.941 18.200 1.00 95.06 189 GLU A CA 1
ATOM 1447 C C . GLU A 1 189 ? -5.111 5.026 18.597 1.00 95.06 189 GLU A C 1
ATOM 1449 O O . GLU A 1 189 ? -5.577 6.018 19.159 1.00 95.06 189 GLU A O 1
ATOM 1454 N N . SER A 1 190 ? -5.864 3.973 18.285 1.00 92.25 190 SER A N 1
ATOM 1455 C CA . SER A 1 190 ? -7.264 3.885 18.667 1.00 92.25 190 SER A CA 1
ATOM 1456 C C . SER A 1 190 ? -7.391 3.752 20.191 1.00 92.25 190 SER A C 1
ATOM 1458 O O . SER A 1 190 ? -6.631 3.000 20.804 1.00 92.25 190 SER A O 1
ATOM 1460 N N . PRO A 1 191 ? -8.395 4.392 20.817 1.00 86.62 191 PRO A N 1
ATOM 1461 C CA . PRO A 1 191 ? -8.644 4.261 22.252 1.00 86.62 191 PRO A CA 1
ATOM 1462 C C . PRO A 1 191 ? -9.251 2.902 22.631 1.00 86.62 191 PRO A C 1
ATOM 1464 O O . PRO A 1 191 ? -9.557 2.666 23.801 1.00 86.62 191 PRO A O 1
ATOM 1467 N N . ARG A 1 192 ? -9.490 2.001 21.663 1.00 78.50 192 ARG A N 1
ATOM 1468 C CA . ARG A 1 192 ? -10.025 0.671 21.960 1.00 78.50 192 ARG A CA 1
ATOM 1469 C C . ARG A 1 192 ? -9.032 -0.049 22.862 1.00 78.50 192 ARG A C 1
ATOM 1471 O O . ARG A 1 192 ? -7.855 -0.161 22.528 1.00 78.50 192 ARG A O 1
ATOM 1478 N N . LYS A 1 193 ? -9.526 -0.584 23.982 1.00 68.12 193 LYS A N 1
ATOM 1479 C CA . LYS A 1 193 ? -8.756 -1.527 24.791 1.00 68.12 193 LYS A CA 1
ATOM 1480 C C . LYS A 1 193 ? -8.353 -2.674 23.872 1.00 68.12 193 LYS A C 1
ATOM 1482 O O . LYS A 1 193 ? -9.210 -3.429 23.413 1.00 68.12 193 LYS A O 1
ATOM 1487 N N . LYS A 1 194 ? -7.060 -2.763 23.566 1.00 66.25 194 LYS A N 1
ATOM 1488 C CA . LYS A 1 194 ? -6.485 -3.935 22.917 1.00 66.25 194 LYS A CA 1
ATOM 1489 C C . LYS A 1 194 ? -6.731 -5.058 23.914 1.00 66.25 194 LYS A C 1
ATOM 1491 O O . LYS A 1 194 ? -6.104 -5.074 24.969 1.00 66.25 194 LYS A O 1
ATOM 1496 N N . ASN A 1 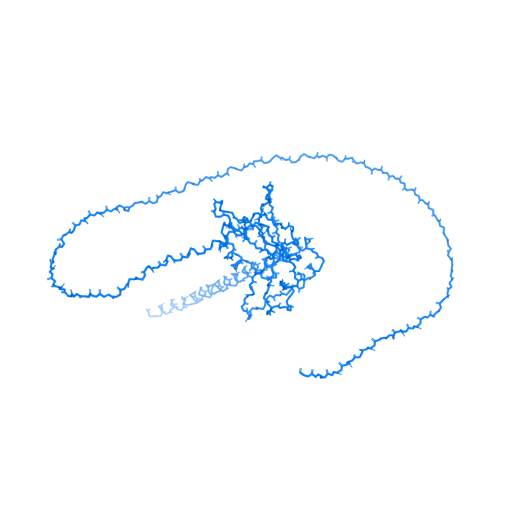195 ? -7.706 -5.924 23.640 1.00 53.03 195 ASN A N 1
ATOM 1497 C CA . ASN A 1 195 ? -7.827 -7.181 24.363 1.00 53.03 195 ASN A CA 1
ATOM 1498 C C . ASN A 1 195 ? -6.596 -7.986 23.960 1.00 53.03 195 ASN A C 1
ATOM 1500 O O . ASN A 1 195 ? -6.627 -8.772 23.017 1.00 53.03 195 ASN A O 1
ATOM 1504 N N . ILE A 1 196 ? -5.481 -7.701 24.632 1.00 48.53 196 ILE A N 1
ATOM 1505 C CA . ILE A 1 196 ? -4.382 -8.632 24.755 1.00 48.53 196 ILE A CA 1
ATOM 1506 C C . ILE A 1 196 ? -5.068 -9.831 25.380 1.00 48.53 196 ILE A C 1
ATOM 1508 O O . ILE A 1 196 ? -5.511 -9.777 26.525 1.00 48.53 196 ILE A O 1
ATOM 1512 N N . VAL A 1 197 ? -5.283 -10.865 24.574 1.00 47.53 197 VAL A N 1
ATOM 1513 C CA . VAL A 1 197 ? -5.496 -12.193 25.115 1.00 47.53 197 VAL A CA 1
ATOM 1514 C C . VAL A 1 197 ? -4.203 -12.448 25.873 1.00 47.53 197 VAL A C 1
ATOM 1516 O O . VAL A 1 197 ? -3.196 -12.802 25.262 1.00 47.53 197 VAL A O 1
ATOM 1519 N N . GLU A 1 198 ? -4.192 -12.112 27.169 1.00 40.78 198 GLU A N 1
ATOM 1520 C CA . GLU A 1 198 ? -3.232 -12.654 28.115 1.00 40.78 198 GLU A CA 1
ATOM 1521 C C . GLU A 1 198 ? -3.263 -14.138 27.813 1.00 40.78 198 GLU A C 1
ATOM 1523 O O . GLU A 1 198 ? -4.305 -14.790 27.941 1.00 40.78 198 GLU A O 1
ATOM 1528 N N . SER A 1 199 ? -2.166 -14.616 27.229 1.00 44.50 199 SER A N 1
ATOM 1529 C CA . SER A 1 199 ? -1.912 -16.028 27.044 1.00 44.50 199 SER A CA 1
ATOM 1530 C C . SER A 1 199 ? -2.341 -16.684 28.337 1.00 44.50 199 SER A C 1
ATOM 1532 O O . SER A 1 199 ? -1.754 -16.363 29.371 1.00 44.50 199 SER A O 1
ATOM 1534 N N . MET A 1 200 ? -3.412 -17.484 28.276 1.00 42.78 200 MET A N 1
ATOM 1535 C CA . MET A 1 200 ? -3.899 -18.246 29.413 1.00 42.78 200 MET A CA 1
ATOM 1536 C C . MET A 1 200 ? -2.673 -18.801 30.109 1.00 42.78 200 MET A C 1
ATOM 1538 O O . MET A 1 200 ? -1.932 -19.574 29.494 1.00 42.78 200 MET A O 1
ATOM 1542 N N . ASP A 1 201 ? -2.448 -18.338 31.339 1.00 46.28 201 ASP A N 1
ATOM 1543 C CA . ASP A 1 201 ? -1.506 -18.951 32.250 1.00 46.28 201 ASP A CA 1
ATOM 1544 C C . ASP A 1 201 ? -1.743 -20.448 32.135 1.00 46.28 201 ASP A C 1
ATOM 1546 O O . ASP A 1 201 ? -2.829 -20.959 32.436 1.00 46.28 201 ASP A O 1
ATOM 1550 N N . VAL A 1 202 ? -0.743 -21.125 31.573 1.00 47.66 202 VAL A N 1
ATOM 1551 C CA . VAL A 1 202 ? -0.683 -22.572 31.514 1.00 47.66 202 VAL A CA 1
ATOM 1552 C C . VAL A 1 202 ? -0.976 -23.020 32.929 1.00 47.66 202 VAL A C 1
ATOM 1554 O O . VAL A 1 202 ? -0.241 -22.669 33.853 1.00 47.66 202 VAL A O 1
ATOM 1557 N N . LEU A 1 203 ? -2.104 -23.716 33.084 1.00 47.09 203 LEU A N 1
ATOM 1558 C CA . LEU A 1 203 ? -2.519 -24.367 34.313 1.00 47.09 203 LEU A CA 1
ATOM 1559 C C . LEU A 1 203 ? -1.267 -24.901 35.000 1.00 47.09 203 LEU A C 1
ATOM 1561 O O . LEU A 1 203 ? -0.625 -25.816 34.484 1.00 47.09 203 LEU A O 1
ATOM 1565 N N . ARG A 1 204 ? -0.905 -24.276 36.127 1.00 44.84 204 ARG A N 1
ATOM 1566 C CA 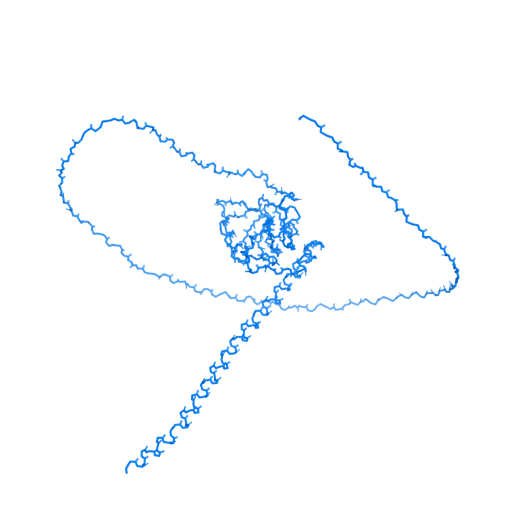. ARG A 1 204 ? 0.107 -24.782 37.046 1.00 44.84 204 ARG A CA 1
ATOM 1567 C C . ARG A 1 204 ? -0.198 -26.255 37.259 1.00 44.84 204 ARG A C 1
ATOM 1569 O O . ARG A 1 204 ? -1.185 -26.601 37.906 1.00 44.84 204 ARG A O 1
ATOM 1576 N N . THR A 1 205 ? 0.642 -27.105 36.687 1.00 51.16 205 THR A N 1
ATOM 1577 C CA . THR A 1 205 ? 0.653 -28.532 36.956 1.00 51.16 205 THR A CA 1
ATOM 1578 C C . THR A 1 205 ? 0.807 -28.685 38.468 1.00 51.16 205 THR A C 1
ATOM 1580 O O . THR A 1 205 ? 1.765 -28.136 39.024 1.00 51.16 205 THR A O 1
ATOM 1583 N N . PRO A 1 206 ? -0.113 -29.358 39.179 1.00 46.72 206 PRO A N 1
ATOM 1584 C CA . PRO A 1 206 ? 0.133 -29.673 40.572 1.00 46.72 206 PRO A CA 1
ATOM 1585 C C . PRO A 1 206 ? 1.373 -30.567 40.633 1.00 46.72 206 PRO A C 1
ATOM 1587 O O . PRO A 1 206 ? 1.496 -31.534 39.881 1.00 46.72 206 PRO A O 1
ATOM 1590 N N . ALA A 1 207 ? 2.311 -30.195 41.501 1.00 50.12 207 ALA A N 1
ATOM 1591 C CA . ALA A 1 207 ? 3.481 -30.991 41.816 1.00 50.12 207 ALA A CA 1
ATOM 1592 C C . ALA A 1 207 ? 3.024 -32.384 42.272 1.00 50.12 207 ALA A C 1
ATOM 1594 O O . ALA A 1 207 ? 2.452 -32.536 43.351 1.00 50.12 207 ALA A O 1
ATOM 1595 N N . VAL A 1 208 ? 3.252 -33.393 41.433 1.00 43.72 208 VAL A N 1
ATOM 1596 C CA . VAL A 1 208 ? 3.133 -34.791 41.836 1.00 43.72 208 VAL A CA 1
ATOM 1597 C C . VAL A 1 208 ? 4.477 -35.177 42.428 1.00 43.72 208 VAL A C 1
ATOM 1599 O O . VAL A 1 208 ? 5.474 -35.312 41.719 1.00 43.72 208 VAL A O 1
ATOM 1602 N N . SER A 1 209 ? 4.485 -35.280 43.754 1.00 44.69 209 SER A N 1
ATOM 1603 C CA . SER A 1 209 ? 5.567 -35.853 44.538 1.00 44.69 209 SER A CA 1
ATOM 1604 C C . SER A 1 209 ? 5.972 -37.213 43.979 1.00 44.69 209 SER A C 1
ATOM 1606 O O . SER A 1 209 ? 5.135 -38.082 43.735 1.00 44.69 209 SER A O 1
ATOM 1608 N N . ALA A 1 210 ? 7.277 -37.382 43.807 1.00 52.22 210 ALA A N 1
ATOM 1609 C CA . ALA A 1 210 ? 7.901 -38.679 43.658 1.00 52.22 210 ALA A CA 1
ATOM 1610 C C . ALA A 1 210 ? 7.692 -39.475 44.951 1.00 52.22 210 ALA A C 1
ATOM 1612 O O . ALA A 1 210 ? 8.131 -39.022 46.002 1.00 52.22 210 ALA A O 1
ATOM 1613 N N . ASP A 1 211 ? 7.017 -40.623 44.878 1.00 49.34 211 ASP A N 1
ATOM 1614 C CA . ASP A 1 211 ? 7.509 -41.843 45.519 1.00 49.34 211 ASP A CA 1
ATOM 1615 C C . ASP A 1 211 ? 6.671 -43.080 45.168 1.00 49.34 211 ASP A C 1
ATOM 1617 O O . ASP A 1 211 ? 5.448 -43.033 45.050 1.00 49.34 211 ASP A O 1
ATOM 1621 N N . ASN A 1 212 ? 7.394 -44.199 45.091 1.00 42.34 212 ASN A N 1
ATOM 1622 C CA . ASN A 1 212 ? 6.953 -45.596 45.084 1.00 42.34 212 ASN A CA 1
ATOM 1623 C C . ASN A 1 212 ? 6.535 -46.235 43.747 1.00 42.34 212 ASN A C 1
ATOM 1625 O O . ASN A 1 212 ? 5.374 -46.327 43.359 1.00 42.34 212 ASN A O 1
ATOM 1629 N N . THR A 1 213 ? 7.550 -46.836 43.119 1.00 50.09 213 THR A N 1
ATOM 1630 C CA . THR A 1 213 ? 7.442 -48.114 42.392 1.00 50.09 213 THR A CA 1
ATOM 1631 C C . THR A 1 213 ? 7.208 -49.266 43.399 1.00 50.09 213 THR A C 1
ATOM 1633 O O . THR A 1 213 ? 7.604 -49.130 44.557 1.00 50.09 213 THR A O 1
ATOM 1636 N N . PRO A 1 214 ? 6.576 -50.401 43.011 1.00 54.41 214 PRO A N 1
ATOM 1637 C CA . PRO A 1 214 ? 7.333 -51.481 42.368 1.00 54.41 214 PRO A CA 1
ATOM 1638 C C . PRO A 1 214 ? 6.610 -52.263 41.248 1.00 54.41 214 PRO A C 1
ATOM 1640 O O . PRO A 1 214 ? 5.410 -52.506 41.263 1.00 54.41 214 PRO A O 1
ATOM 1643 N N . ARG A 1 215 ? 7.451 -52.700 40.299 1.00 47.12 215 ARG A N 1
ATOM 1644 C CA . ARG A 1 215 ? 7.381 -53.866 39.393 1.00 47.12 215 ARG A CA 1
ATOM 1645 C C . ARG A 1 215 ? 6.189 -54.829 39.533 1.00 47.12 215 ARG A C 1
ATOM 1647 O O . ARG A 1 215 ? 6.096 -55.516 40.544 1.00 47.12 215 ARG A O 1
ATOM 1654 N N . THR A 1 216 ? 5.519 -55.122 38.411 1.00 39.69 216 THR A N 1
ATOM 1655 C CA . THR A 1 216 ? 5.365 -56.502 37.881 1.00 39.69 216 THR A CA 1
ATOM 1656 C C . THR A 1 216 ? 4.943 -56.491 36.397 1.00 39.69 216 THR A C 1
ATOM 1658 O O . THR A 1 216 ? 4.062 -55.736 36.004 1.00 39.69 216 THR A O 1
ATOM 1661 N N . SER A 1 217 ? 5.576 -57.339 35.583 1.00 43.91 217 SER A N 1
ATOM 1662 C CA . SER A 1 217 ? 5.215 -57.703 34.192 1.00 43.91 217 SER A CA 1
ATOM 1663 C C . SER A 1 217 ? 4.694 -59.163 34.184 1.00 43.91 217 SER A C 1
ATOM 1665 O O . SER A 1 217 ? 4.804 -59.809 35.226 1.00 43.91 217 SER A O 1
ATOM 1667 N N . PRO A 1 218 ? 4.401 -59.824 33.041 1.00 68.94 218 PRO A N 1
ATOM 1668 C CA . PRO A 1 218 ? 3.549 -59.501 31.882 1.00 68.94 218 PRO A CA 1
ATOM 1669 C C . PRO A 1 218 ? 2.557 -60.657 31.537 1.00 68.94 218 PRO A C 1
ATOM 1671 O O . PRO A 1 218 ? 2.815 -61.812 31.857 1.00 68.94 218 PRO A O 1
ATOM 1674 N N . ALA A 1 219 ? 1.478 -60.397 30.786 1.00 38.22 219 ALA A N 1
ATOM 1675 C CA . ALA A 1 219 ? 0.773 -61.402 29.960 1.00 38.22 219 ALA A CA 1
ATOM 1676 C C . ALA A 1 219 ? -0.124 -60.666 28.940 1.00 38.22 219 ALA A C 1
ATOM 1678 O O . ALA A 1 219 ? -0.862 -59.770 29.326 1.00 38.22 219 ALA A O 1
ATOM 1679 N N . ARG A 1 220 ? 0.085 -60.785 27.625 1.00 38.03 220 ARG A N 1
ATOM 1680 C CA . ARG A 1 220 ? -0.224 -61.898 26.704 1.00 38.03 220 ARG A CA 1
ATOM 1681 C C . ARG A 1 220 ? -1.620 -61.740 26.061 1.00 38.03 220 ARG A C 1
ATOM 1683 O O . ARG A 1 220 ? -2.638 -61.946 26.698 1.00 38.03 220 ARG A O 1
ATOM 1690 N N . GLU A 1 221 ? -1.558 -61.466 24.758 1.00 36.12 221 GLU A N 1
ATOM 1691 C CA . GLU A 1 221 ? -2.423 -61.938 23.665 1.00 36.12 221 GLU A CA 1
ATOM 1692 C C . GLU A 1 221 ? -3.803 -61.352 23.313 1.00 36.12 221 GLU A C 1
ATOM 1694 O O . GLU A 1 221 ? -4.708 -61.166 24.116 1.00 36.12 221 GLU A O 1
ATOM 1699 N N . THR A 1 222 ? -3.937 -61.303 21.980 1.00 38.34 222 THR A N 1
ATOM 1700 C CA . THR A 1 222 ? -5.108 -61.474 21.107 1.00 38.34 222 THR A CA 1
ATOM 1701 C C . THR A 1 222 ? -6.008 -60.278 20.773 1.00 38.34 222 THR A C 1
ATOM 1703 O O . THR A 1 222 ? -6.926 -59.892 21.484 1.00 38.34 222 THR A O 1
ATOM 1706 N N . THR A 1 223 ? -5.747 -59.778 19.560 1.00 42.78 223 THR A N 1
ATOM 1707 C CA . THR A 1 223 ? -6.675 -59.314 18.509 1.00 42.78 223 THR A CA 1
ATOM 1708 C C . THR A 1 223 ? -8.007 -60.103 18.471 1.00 42.78 223 THR A C 1
ATOM 1710 O O . THR A 1 223 ? -8.005 -61.267 18.871 1.00 42.78 223 THR A O 1
ATOM 1713 N N . PRO A 1 224 ? -9.123 -59.567 17.912 1.00 55.25 224 PRO A N 1
ATOM 1714 C CA . PRO A 1 224 ? -9.205 -59.300 16.468 1.00 55.25 224 PRO A CA 1
ATOM 1715 C C . PRO A 1 224 ? -10.004 -58.057 16.016 1.00 55.25 224 PRO A C 1
ATOM 1717 O O . PRO A 1 224 ? -10.927 -57.582 16.663 1.00 55.25 224 PRO A O 1
ATOM 1720 N N . ARG A 1 225 ? -9.616 -57.603 14.813 1.00 44.66 225 ARG A N 1
ATOM 1721 C CA . ARG A 1 225 ? -10.429 -57.056 13.709 1.00 44.66 225 ARG A CA 1
ATOM 1722 C C . ARG A 1 225 ? -11.818 -56.502 14.060 1.00 44.66 225 ARG A C 1
ATOM 1724 O O . ARG A 1 225 ? -12.757 -57.266 14.258 1.00 44.66 225 ARG A O 1
ATOM 1731 N N . SER A 1 226 ? -11.994 -55.201 13.829 1.00 45.34 226 SER A N 1
ATOM 1732 C CA . SER A 1 226 ? -13.240 -54.712 13.241 1.00 45.34 226 SER A CA 1
ATOM 1733 C C . SER A 1 226 ? -12.950 -53.834 12.029 1.00 45.34 226 SER A C 1
ATOM 1735 O O . SER A 1 226 ? -12.043 -53.007 12.012 1.00 45.34 226 SER A O 1
ATOM 1737 N N . ARG A 1 227 ? -13.707 -54.149 10.989 1.00 47.62 227 ARG A N 1
ATOM 1738 C CA . ARG A 1 227 ? -13.650 -53.730 9.599 1.00 47.62 227 ARG A CA 1
ATOM 1739 C C . ARG A 1 227 ? -14.699 -52.642 9.442 1.00 47.62 227 ARG A C 1
ATOM 1741 O O . ARG A 1 227 ? -15.876 -52.954 9.570 1.00 47.62 227 ARG A O 1
ATOM 1748 N N . GLN A 1 228 ? -14.302 -51.415 9.130 1.00 44.12 228 GLN A N 1
ATOM 1749 C CA . GLN A 1 228 ? -15.222 -50.437 8.557 1.00 44.12 228 GLN A CA 1
ATOM 1750 C C . GLN A 1 228 ? -14.531 -49.702 7.417 1.00 44.12 228 GLN A C 1
ATOM 1752 O O . GLN A 1 228 ? -13.679 -48.840 7.605 1.00 44.12 228 GLN A O 1
ATOM 1757 N N . GLU A 1 229 ? -14.906 -50.134 6.217 1.00 53.97 229 GLU A N 1
ATOM 1758 C CA . GLU A 1 229 ? -14.766 -49.371 4.993 1.00 53.97 229 GLU A CA 1
ATOM 1759 C C . GLU A 1 229 ? -15.669 -48.142 5.080 1.00 53.97 229 GLU A C 1
ATOM 1761 O O . GLU A 1 229 ? -16.865 -48.263 5.347 1.00 53.97 229 GLU A O 1
ATOM 1766 N N . LEU A 1 230 ? -15.108 -46.966 4.817 1.00 47.97 230 LEU A N 1
ATOM 1767 C CA . LEU A 1 230 ? -15.881 -45.779 4.488 1.00 47.97 230 LEU A CA 1
ATOM 1768 C C . LEU A 1 230 ? -15.391 -45.254 3.143 1.00 47.97 230 LEU A C 1
ATOM 1770 O O . LEU A 1 230 ? -14.352 -44.611 3.031 1.00 47.97 230 LEU A O 1
ATOM 1774 N N . TYR A 1 231 ? -16.154 -45.653 2.128 1.00 43.34 231 TYR A N 1
ATOM 1775 C CA . TYR A 1 231 ? -16.629 -44.838 1.016 1.00 43.34 231 TYR A CA 1
ATOM 1776 C C . TYR A 1 231 ? -15.798 -43.594 0.678 1.00 43.34 231 TYR A C 1
ATOM 1778 O O . TYR A 1 231 ? -15.950 -42.524 1.263 1.00 43.34 231 TYR A O 1
ATOM 1786 N N . VAL A 1 232 ? -15.014 -43.735 -0.387 1.00 49.47 232 VAL A N 1
ATOM 1787 C CA . VAL A 1 232 ? -14.595 -42.630 -1.249 1.00 49.47 232 VAL A CA 1
ATOM 1788 C C . VAL A 1 232 ? -15.633 -42.511 -2.359 1.00 49.47 232 VAL A C 1
ATOM 1790 O O . VAL A 1 232 ? -15.896 -43.486 -3.064 1.00 49.47 232 VAL A O 1
ATOM 1793 N N . SER A 1 233 ? -16.224 -41.330 -2.534 1.00 42.91 233 SER A N 1
ATOM 1794 C CA . SER A 1 233 ? -16.918 -40.955 -3.770 1.00 42.91 233 SER A CA 1
ATOM 1795 C C . SER A 1 233 ? -17.044 -39.432 -3.913 1.00 42.91 233 SER A C 1
ATOM 1797 O O . SER A 1 233 ? -16.910 -38.715 -2.922 1.00 42.91 233 SER A O 1
ATOM 1799 N N . PRO A 1 234 ? -17.190 -38.935 -5.156 1.00 53.69 234 PRO A N 1
ATOM 1800 C CA . PRO A 1 234 ? -16.377 -37.829 -5.649 1.00 53.69 234 PRO A CA 1
ATOM 1801 C C . PRO A 1 234 ? -17.173 -36.557 -5.984 1.00 53.69 234 PRO A C 1
ATOM 1803 O O . PRO A 1 234 ? -18.396 -36.555 -6.027 1.00 53.69 234 PRO A O 1
ATOM 1806 N N . ALA A 1 235 ? -16.412 -35.492 -6.256 1.00 44.00 235 ALA A N 1
ATOM 1807 C CA . ALA A 1 235 ? -16.685 -34.410 -7.205 1.00 44.00 235 ALA A CA 1
ATOM 1808 C C . ALA A 1 235 ? -18.154 -33.976 -7.398 1.00 44.00 235 ALA A C 1
ATOM 1810 O O . ALA A 1 235 ? -18.884 -34.544 -8.205 1.00 44.00 235 ALA A O 1
ATOM 1811 N N . SER A 1 236 ? -18.528 -32.856 -6.770 1.00 42.97 236 SER A N 1
ATOM 1812 C CA . SER A 1 236 ? -19.702 -32.077 -7.171 1.00 42.97 236 SER A CA 1
ATOM 1813 C C . SER A 1 236 ? -19.270 -30.808 -7.907 1.00 42.97 236 SER A C 1
ATOM 1815 O O . SER A 1 236 ? -18.796 -29.838 -7.321 1.00 42.97 236 SER A O 1
ATOM 1817 N N . SER A 1 237 ? -19.447 -30.889 -9.220 1.00 43.72 237 SER A N 1
ATOM 1818 C CA . SER A 1 237 ? -19.650 -29.850 -10.232 1.00 43.72 237 SER A CA 1
ATOM 1819 C C . SER A 1 237 ? -20.045 -28.452 -9.731 1.00 43.72 237 SER A C 1
ATOM 1821 O O . SER A 1 237 ? -21.127 -28.252 -9.180 1.00 43.72 237 SER A O 1
ATOM 1823 N N . PHE A 1 238 ? -19.201 -27.467 -10.052 1.00 39.84 238 PHE A N 1
ATOM 1824 C CA . PHE A 1 238 ? -19.562 -26.051 -10.083 1.00 39.84 238 PHE A CA 1
ATOM 1825 C C . PHE A 1 238 ? -20.317 -25.744 -11.381 1.00 39.84 238 PHE A C 1
ATOM 1827 O O . PHE A 1 238 ? -19.781 -25.896 -12.479 1.00 39.84 238 PHE A O 1
ATOM 1834 N N . ALA A 1 239 ? -21.564 -25.297 -11.245 1.00 45.38 239 ALA A N 1
ATOM 1835 C CA . ALA A 1 239 ? -22.344 -24.731 -12.334 1.00 45.38 239 ALA A CA 1
ATOM 1836 C C . ALA A 1 239 ? -21.833 -23.317 -12.656 1.00 45.38 239 ALA A C 1
ATOM 1838 O O . ALA A 1 239 ? -21.787 -22.442 -11.789 1.00 45.38 239 ALA A O 1
ATOM 1839 N N . ALA A 1 240 ? -21.456 -23.099 -13.914 1.00 40.81 240 ALA A N 1
ATOM 1840 C CA . ALA A 1 240 ? -21.142 -21.787 -14.453 1.00 40.81 240 ALA A CA 1
ATOM 1841 C C . ALA A 1 240 ? -22.436 -20.968 -14.594 1.00 40.81 240 ALA A C 1
ATOM 1843 O O . ALA A 1 240 ? -23.268 -21.248 -15.454 1.00 40.81 240 ALA A O 1
ATOM 1844 N N . VAL A 1 241 ? -22.602 -19.948 -13.752 1.00 45.78 241 VAL A N 1
ATOM 1845 C CA . VAL A 1 241 ? -23.617 -18.904 -13.934 1.00 45.78 241 VAL A CA 1
ATOM 1846 C C . VAL A 1 241 ? -22.979 -17.771 -14.728 1.00 45.78 241 VAL A C 1
ATOM 1848 O O . VAL A 1 241 ? -22.078 -17.085 -14.251 1.00 45.78 241 VAL A O 1
ATOM 1851 N N . THR A 1 242 ? -23.434 -17.594 -15.963 1.00 53.91 242 THR A N 1
ATOM 1852 C CA . THR A 1 242 ? -23.082 -16.466 -16.827 1.00 53.91 242 THR A CA 1
ATOM 1853 C C . THR A 1 242 ? -23.872 -15.232 -16.376 1.00 53.91 242 THR A C 1
ATOM 1855 O O . THR A 1 242 ? -25.104 -15.279 -16.402 1.00 53.91 242 THR A O 1
ATOM 1858 N N . PRO A 1 243 ? -23.245 -14.112 -15.977 1.00 59.31 243 PRO A N 1
ATOM 1859 C CA . PRO A 1 243 ? -23.992 -12.885 -15.744 1.00 59.31 243 PRO A CA 1
ATOM 1860 C C . PRO A 1 243 ? -24.367 -12.229 -17.080 1.00 59.31 243 PRO A C 1
ATOM 1862 O O . PRO A 1 243 ? -23.509 -11.889 -17.898 1.00 59.31 243 PRO A O 1
ATOM 1865 N N . GLN A 1 244 ? -25.673 -12.047 -17.290 1.00 46.12 244 GLN A N 1
ATOM 1866 C CA . GLN A 1 244 ? -26.227 -11.218 -18.357 1.00 46.12 244 GLN A CA 1
ATOM 1867 C C . GLN A 1 244 ? -25.771 -9.762 -18.200 1.00 46.12 244 GLN A C 1
ATOM 1869 O O . GLN A 1 244 ? -25.805 -9.173 -17.121 1.00 46.12 244 GLN A O 1
ATOM 1874 N N . ARG A 1 245 ? -25.348 -9.195 -19.327 1.00 47.81 245 ARG A N 1
ATOM 1875 C CA . ARG A 1 245 ? -24.861 -7.830 -19.514 1.00 47.81 245 ARG A CA 1
ATOM 1876 C C . ARG A 1 245 ? -26.034 -6.837 -19.440 1.00 47.81 245 ARG A C 1
ATOM 1878 O O . ARG A 1 245 ? -26.913 -6.922 -20.297 1.00 47.81 245 ARG A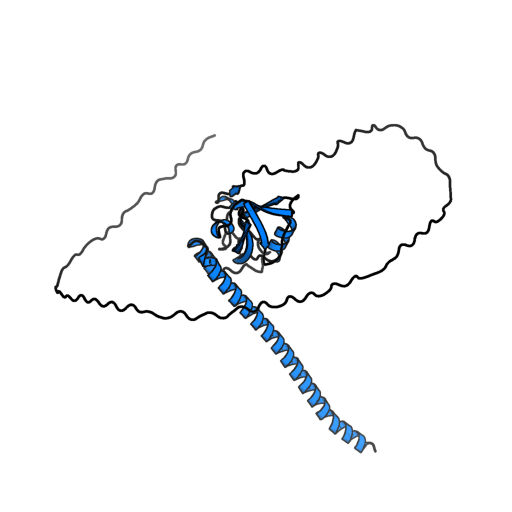 O 1
ATOM 1885 N N . PRO A 1 246 ? -26.070 -5.876 -18.501 1.00 55.50 246 PRO A N 1
ATOM 1886 C CA . PRO A 1 246 ? -27.059 -4.809 -18.556 1.00 55.50 246 PRO A CA 1
ATOM 1887 C C . PRO A 1 246 ? -26.695 -3.817 -19.669 1.00 55.50 246 PRO A C 1
ATOM 1889 O O . PRO A 1 246 ? -25.617 -3.221 -19.688 1.00 55.50 246 PRO A O 1
ATOM 1892 N N . THR A 1 247 ? -27.608 -3.658 -20.622 1.00 58.75 247 THR A N 1
ATOM 1893 C CA . THR A 1 247 ? -27.608 -2.606 -21.641 1.00 58.75 247 THR A CA 1
ATOM 1894 C C . THR A 1 247 ? -27.849 -1.247 -20.983 1.00 58.75 247 THR A C 1
ATOM 1896 O O . THR A 1 247 ? -28.939 -0.987 -20.477 1.00 58.75 247 THR A O 1
ATOM 1899 N N . MET A 1 248 ? -26.837 -0.379 -20.993 1.00 60.00 248 MET A N 1
ATOM 1900 C CA . MET A 1 248 ? -26.968 1.033 -20.614 1.00 60.00 248 MET A CA 1
ATOM 1901 C C . MET A 1 248 ? -27.606 1.842 -21.760 1.00 60.00 248 MET A C 1
ATOM 1903 O O . MET A 1 248 ? -27.236 1.631 -22.919 1.00 60.00 248 MET A O 1
ATOM 1907 N N . PRO A 1 249 ? -28.525 2.781 -21.470 1.00 61.50 249 PRO A N 1
ATOM 1908 C CA . PRO A 1 249 ? -29.085 3.688 -22.466 1.00 61.50 249 PRO A CA 1
ATOM 1909 C C . PRO A 1 249 ? -28.123 4.840 -22.810 1.00 61.50 249 PRO A C 1
ATOM 1911 O O . PRO A 1 249 ? -27.354 5.314 -21.976 1.00 61.50 249 PRO A O 1
ATOM 1914 N N . ALA A 1 250 ? -28.192 5.283 -24.067 1.00 60.50 250 ALA A N 1
ATOM 1915 C CA . ALA A 1 250 ? -27.355 6.320 -24.669 1.00 60.50 250 ALA A CA 1
ATOM 1916 C C . ALA A 1 250 ? -27.480 7.705 -23.989 1.00 60.50 250 ALA A C 1
ATOM 1918 O O . ALA A 1 250 ? -28.569 8.071 -23.535 1.00 60.50 250 ALA A O 1
ATOM 1919 N N . PRO A 1 251 ? -26.410 8.525 -23.978 1.00 62.81 251 PRO A N 1
ATOM 1920 C CA . PRO A 1 251 ? -26.471 9.888 -23.467 1.00 62.81 251 PRO A CA 1
ATOM 1921 C C . PRO A 1 251 ? -27.232 10.811 -24.429 1.00 62.81 251 PRO A C 1
ATOM 1923 O O . PRO A 1 251 ? -26.921 10.916 -25.616 1.00 62.81 251 PRO A O 1
ATOM 1926 N N . ARG A 1 252 ? -28.234 11.509 -23.886 1.00 44.34 252 ARG A N 1
ATOM 1927 C CA . ARG A 1 252 ? -28.949 12.596 -24.559 1.00 44.34 252 ARG A CA 1
ATOM 1928 C C . ARG A 1 252 ? -28.052 13.830 -24.645 1.00 44.34 252 ARG A C 1
ATOM 1930 O O . ARG A 1 252 ? -27.552 14.317 -23.637 1.00 44.34 252 ARG A O 1
ATOM 1937 N N . SER A 1 253 ? -27.909 14.348 -25.860 1.00 54.69 253 SER A N 1
ATOM 1938 C CA . SER A 1 253 ? -27.292 15.630 -26.179 1.00 54.69 253 SER A CA 1
ATOM 1939 C C . SER A 1 253 ? -28.080 16.788 -25.557 1.00 54.69 253 SER A C 1
ATOM 1941 O O . SER A 1 253 ? -29.219 17.041 -25.957 1.00 54.69 253 SER A O 1
ATOM 1943 N N . SER A 1 254 ? -27.483 17.523 -24.620 1.00 57.69 254 SER A N 1
ATOM 1944 C CA . SER A 1 254 ? -28.009 18.813 -24.164 1.00 57.69 254 SER A CA 1
ATOM 1945 C C . SER A 1 254 ? -27.334 19.958 -24.916 1.00 57.69 254 SER A C 1
ATOM 1947 O O . SER A 1 254 ? -26.111 20.056 -24.996 1.00 57.69 254 SER A O 1
ATOM 1949 N N . HIS A 1 255 ? -28.187 20.795 -25.495 1.00 48.16 255 HIS A N 1
ATOM 1950 C CA . HIS A 1 255 ? -27.893 21.956 -26.313 1.00 48.16 255 HIS A CA 1
ATOM 1951 C C . HIS A 1 255 ? -26.986 23.008 -25.662 1.00 48.16 255 HIS A C 1
ATOM 1953 O O . HIS A 1 255 ? -27.145 23.376 -24.501 1.00 48.16 255 HIS A O 1
ATOM 1959 N N . ARG A 1 256 ? -26.131 23.573 -26.523 1.00 46.06 256 ARG A N 1
ATOM 1960 C CA . ARG A 1 256 ? -25.543 24.913 -26.439 1.00 46.06 256 ARG A CA 1
ATOM 1961 C C . ARG A 1 256 ? -26.625 25.995 -26.281 1.00 46.06 256 ARG A C 1
ATOM 1963 O O . ARG A 1 256 ? -27.508 26.106 -27.127 1.00 46.06 256 ARG A O 1
ATOM 1970 N N . ARG A 1 257 ? -26.453 26.856 -25.280 1.00 49.06 257 ARG A N 1
ATOM 1971 C CA . ARG A 1 257 ? -26.731 28.308 -25.276 1.00 49.06 257 ARG A CA 1
ATOM 1972 C C . ARG A 1 257 ? -25.567 28.898 -24.467 1.00 49.06 257 ARG A C 1
ATOM 1974 O O . ARG A 1 257 ? -25.279 28.373 -23.403 1.00 49.06 257 ARG A O 1
ATOM 1981 N N . GLY A 1 258 ? -24.719 29.779 -24.984 1.00 44.47 258 GLY A N 1
ATOM 1982 C CA . GLY A 1 258 ? -25.034 31.054 -25.617 1.00 44.47 258 GLY A CA 1
ATOM 1983 C C . GLY A 1 258 ? -24.745 32.121 -24.564 1.00 44.47 258 GLY A C 1
ATOM 1984 O O . GLY A 1 258 ? -25.637 32.418 -23.784 1.00 44.47 258 GLY A O 1
ATOM 1985 N N . ASN A 1 259 ? -23.498 32.593 -24.499 1.00 46.88 259 ASN A N 1
ATOM 1986 C CA . ASN A 1 259 ? -23.095 33.749 -23.700 1.00 46.88 259 ASN A CA 1
ATOM 1987 C C . ASN A 1 259 ? -22.155 34.589 -24.568 1.00 46.88 259 ASN A C 1
ATOM 1989 O O . ASN A 1 259 ? -20.942 34.385 -24.581 1.00 46.88 259 ASN A O 1
ATOM 1993 N N . ASP A 1 260 ? -22.778 35.469 -25.342 1.00 51.41 260 ASP A N 1
ATOM 1994 C CA . ASP A 1 260 ? -22.174 36.709 -25.792 1.00 51.41 260 ASP A CA 1
ATOM 1995 C C . ASP A 1 260 ? -22.263 37.670 -24.606 1.00 51.41 260 ASP A C 1
ATOM 1997 O O . ASP A 1 260 ? -23.366 37.950 -24.138 1.00 51.41 260 ASP A O 1
ATOM 2001 N N . ASP A 1 261 ? -21.132 38.158 -24.103 1.00 52.34 261 ASP A N 1
ATOM 2002 C CA . ASP A 1 261 ? -21.145 39.483 -23.496 1.00 52.34 261 ASP A CA 1
ATOM 2003 C C . ASP A 1 261 ? -19.827 40.201 -23.760 1.00 52.34 261 ASP A C 1
ATOM 2005 O O . ASP A 1 261 ? -18.725 39.717 -23.487 1.00 52.34 261 ASP A O 1
ATOM 2009 N N . SER A 1 262 ? -19.997 41.344 -24.396 1.00 57.00 262 SER A N 1
ATOM 2010 C CA . SER A 1 262 ? -18.997 42.217 -24.971 1.00 57.00 262 SER A CA 1
ATOM 2011 C C . SER A 1 262 ? -18.907 43.474 -24.117 1.00 57.00 262 SER A C 1
ATOM 2013 O O . SER A 1 262 ? -19.866 44.234 -24.036 1.00 57.00 262 SER A O 1
ATOM 2015 N N . GLY A 1 263 ? -17.734 43.729 -23.553 1.00 44.16 263 GLY A N 1
ATOM 2016 C CA . GLY A 1 263 ? -17.328 45.026 -23.014 1.00 44.16 263 GLY A CA 1
ATOM 2017 C C . GLY A 1 263 ? -15.804 44.994 -22.896 1.00 44.16 263 GLY A C 1
ATOM 2018 O O . GLY A 1 263 ? -15.277 44.167 -22.166 1.00 44.16 263 GLY A O 1
ATOM 2019 N N . GLY A 1 264 ? -15.010 45.738 -23.663 1.00 45.03 264 GLY A N 1
ATOM 2020 C CA . GLY A 1 264 ? -15.258 47.088 -24.153 1.00 45.03 264 GLY A CA 1
ATOM 2021 C C . GLY A 1 264 ? -14.876 48.076 -23.057 1.00 45.03 264 GLY A C 1
ATOM 2022 O O . GLY A 1 264 ? -15.758 48.630 -22.413 1.00 45.03 264 GLY A O 1
ATOM 2023 N N . PHE A 1 265 ? -13.574 48.237 -22.817 1.00 47.03 265 PHE A N 1
ATOM 2024 C CA . PHE A 1 265 ? -13.028 49.410 -22.141 1.00 47.03 265 PHE A CA 1
ATOM 2025 C C . PHE A 1 265 ? -11.622 49.678 -22.685 1.00 47.03 265 PHE A C 1
ATOM 2027 O O . PHE A 1 265 ? -10.641 49.042 -22.295 1.00 47.03 265 PHE A O 1
ATOM 2034 N N . ASP A 1 266 ? -11.586 50.578 -23.663 1.00 48.81 266 ASP A N 1
ATOM 2035 C CA . ASP A 1 266 ? -10.448 51.434 -23.956 1.00 48.81 266 ASP A CA 1
ATOM 2036 C C . ASP A 1 266 ? -10.127 52.270 -22.706 1.00 48.81 266 ASP A C 1
ATOM 2038 O O . ASP A 1 266 ? -11.036 52.723 -22.015 1.00 48.81 266 ASP A O 1
ATOM 2042 N N . ASP A 1 267 ? -8.851 52.458 -22.384 1.00 49.34 267 ASP A N 1
ATOM 2043 C CA . ASP A 1 267 ? -8.263 53.790 -22.522 1.00 49.34 267 ASP A CA 1
ATOM 2044 C C . ASP A 1 267 ? -6.777 53.804 -22.148 1.00 49.34 267 ASP A C 1
ATOM 2046 O O . ASP A 1 267 ? -6.312 53.255 -21.147 1.00 49.34 267 ASP A O 1
ATOM 2050 N N . ASP A 1 268 ? -6.068 54.477 -23.045 1.00 46.72 268 ASP A N 1
ATOM 2051 C CA . ASP A 1 268 ? -4.763 55.103 -22.956 1.00 46.72 268 ASP A CA 1
ATOM 2052 C C . ASP A 1 268 ? -4.331 55.617 -21.566 1.00 46.72 268 ASP A C 1
ATOM 2054 O O . ASP A 1 268 ? -5.128 56.049 -20.740 1.00 46.72 268 ASP A O 1
ATOM 2058 N N . VAL A 1 269 ? -3.011 55.724 -21.364 1.00 49.31 269 VAL A N 1
ATOM 2059 C CA . VAL A 1 269 ? -2.301 57.022 -21.265 1.00 49.31 269 VAL A CA 1
ATOM 2060 C C . VAL A 1 269 ? -0.877 56.809 -20.718 1.00 49.31 269 VAL A C 1
ATOM 2062 O O . VAL A 1 269 ? -0.652 56.475 -19.562 1.00 49.31 269 VAL A O 1
ATOM 2065 N N . ARG A 1 270 ? 0.077 57.036 -21.629 1.00 40.44 270 ARG A N 1
ATOM 2066 C CA . ARG A 1 270 ? 1.342 57.801 -21.553 1.00 40.44 270 ARG A CA 1
ATOM 2067 C C . ARG A 1 270 ? 2.165 57.935 -20.252 1.00 40.44 270 ARG A C 1
ATOM 2069 O O . ARG A 1 270 ? 1.668 58.239 -19.178 1.00 40.44 270 ARG A O 1
ATOM 2076 N N . SER A 1 271 ? 3.470 58.057 -20.548 1.00 42.56 271 SER A N 1
ATOM 2077 C CA . SER A 1 271 ? 4.532 58.847 -19.886 1.00 42.56 271 SER A CA 1
ATOM 2078 C C . SER A 1 271 ? 5.397 58.075 -18.887 1.00 42.56 271 SER A C 1
ATOM 2080 O O . SER A 1 271 ? 4.910 57.566 -17.891 1.00 42.56 271 SER A O 1
ATOM 2082 N N . ALA A 1 272 ? 6.667 57.805 -19.231 1.00 39.41 272 ALA A N 1
ATOM 2083 C CA . ALA A 1 272 ? 7.832 58.709 -19.096 1.00 39.41 272 ALA A CA 1
ATOM 2084 C C . ALA A 1 272 ? 8.186 58.936 -17.616 1.00 39.41 272 ALA A C 1
ATOM 2086 O O . ALA A 1 272 ? 7.304 59.148 -16.804 1.00 39.41 272 ALA A O 1
ATOM 2087 N N . ALA A 1 273 ? 9.422 58.981 -17.145 1.00 39.19 273 ALA A N 1
ATOM 2088 C CA . ALA A 1 273 ? 10.765 58.744 -17.644 1.00 39.19 273 ALA A CA 1
ATOM 2089 C C . ALA A 1 273 ? 11.657 58.669 -16.379 1.00 39.19 273 ALA A C 1
ATOM 2091 O O . ALA A 1 273 ? 11.215 59.043 -15.297 1.00 39.19 273 ALA A O 1
ATOM 2092 N N . THR A 1 274 ? 12.929 58.295 -16.558 1.00 39.56 274 THR A N 1
ATOM 2093 C CA . THR A 1 274 ? 14.095 58.740 -15.756 1.00 39.56 274 THR A CA 1
ATOM 2094 C C . THR A 1 274 ? 14.104 58.513 -14.235 1.00 39.56 274 THR A C 1
ATOM 2096 O O . THR A 1 274 ? 13.378 59.164 -13.498 1.00 39.56 274 THR A O 1
ATOM 2099 N N . ALA A 1 275 ? 15.095 57.749 -13.758 1.00 40.62 275 ALA A N 1
ATOM 2100 C CA . ALA A 1 275 ? 16.265 58.283 -13.032 1.00 40.62 275 ALA A CA 1
ATOM 2101 C C . ALA A 1 275 ? 16.850 57.271 -12.022 1.00 40.62 275 ALA A C 1
ATOM 2103 O O . ALA A 1 275 ? 16.197 56.853 -11.075 1.00 40.62 275 ALA A O 1
ATOM 2104 N N . THR A 1 276 ? 18.116 56.920 -12.260 1.00 41.25 276 THR A N 1
ATOM 2105 C CA . THR A 1 276 ? 19.243 57.000 -11.309 1.00 41.25 276 THR A CA 1
ATOM 2106 C C . THR A 1 276 ? 19.000 56.669 -9.828 1.00 41.25 276 THR A C 1
ATOM 2108 O O . THR A 1 276 ? 18.376 57.431 -9.099 1.00 41.25 276 THR A O 1
ATOM 2111 N N . GLY A 1 277 ? 19.660 55.615 -9.334 1.00 41.75 277 GLY A N 1
ATOM 2112 C CA . GLY A 1 277 ? 19.756 55.334 -7.899 1.00 41.75 277 GLY A CA 1
ATOM 2113 C C . GLY A 1 277 ? 20.738 54.211 -7.574 1.00 41.75 277 GLY A C 1
ATOM 2114 O O . GLY A 1 277 ? 20.361 53.054 -7.452 1.00 41.75 277 GLY A O 1
ATOM 2115 N N . SER A 1 278 ? 22.011 54.573 -7.468 1.00 45.56 278 SER A N 1
ATOM 2116 C CA . SER A 1 278 ? 23.126 53.779 -6.950 1.00 45.56 278 SER A CA 1
ATOM 2117 C C . SER A 1 278 ? 23.020 53.469 -5.446 1.00 45.56 278 SER A C 1
ATOM 2119 O O . SER A 1 278 ? 22.450 54.261 -4.701 1.00 45.56 278 SER A O 1
ATOM 2121 N N . ASN A 1 279 ? 23.770 52.437 -5.032 1.00 41.19 279 ASN A N 1
ATOM 2122 C CA . ASN A 1 279 ? 24.312 52.125 -3.693 1.00 41.19 279 ASN A CA 1
ATOM 2123 C C . ASN A 1 279 ? 23.566 51.101 -2.829 1.00 41.19 279 ASN A C 1
ATOM 2125 O O . ASN A 1 279 ? 22.394 51.256 -2.513 1.00 41.19 279 ASN A O 1
ATOM 2129 N N . GLY A 1 280 ? 24.327 50.114 -2.335 1.00 42.12 280 GLY A N 1
ATOM 2130 C CA . GLY A 1 280 ? 23.897 49.312 -1.189 1.00 42.12 280 GLY A CA 1
ATOM 2131 C C . GLY A 1 280 ? 24.622 47.993 -0.921 1.00 42.12 280 GLY A C 1
ATOM 2132 O O . GLY A 1 280 ? 23.974 47.041 -0.510 1.00 42.12 280 GLY A O 1
ATOM 2133 N N . LEU A 1 281 ? 25.939 47.898 -1.133 1.00 47.41 281 LEU A N 1
ATOM 2134 C CA . LEU A 1 281 ? 26.754 46.824 -0.550 1.00 47.41 281 LEU A CA 1
ATOM 2135 C C . LEU A 1 281 ? 26.776 46.963 0.981 1.00 47.41 281 LEU A C 1
ATOM 2137 O O . LEU A 1 281 ? 27.258 47.974 1.492 1.00 47.41 281 LEU A O 1
ATOM 2141 N N . SER A 1 282 ? 26.336 45.937 1.712 1.00 48.56 282 SER A N 1
ATOM 2142 C CA . SER A 1 282 ? 26.835 45.635 3.062 1.00 48.56 282 SER A CA 1
ATOM 2143 C C . SER A 1 282 ? 26.527 44.192 3.488 1.00 48.56 282 SER A C 1
ATOM 2145 O O . SER A 1 282 ? 25.364 43.792 3.484 1.00 48.56 282 SER A O 1
ATOM 2147 N N . PRO A 1 283 ? 27.552 43.420 3.899 1.00 60.56 283 PRO A N 1
ATOM 2148 C CA . PRO A 1 283 ? 27.411 42.148 4.596 1.00 60.56 283 PRO A CA 1
ATOM 2149 C C . PRO A 1 283 ? 27.557 42.335 6.123 1.00 60.56 283 PRO A C 1
ATOM 2151 O O . PRO A 1 283 ? 28.559 42.874 6.592 1.00 60.56 283 PRO A O 1
ATOM 2154 N N . GLY A 1 284 ? 26.601 41.845 6.917 1.00 51.69 284 GLY A N 1
ATOM 2155 C CA . GLY A 1 284 ? 26.802 41.554 8.350 1.00 51.69 284 GLY A CA 1
ATOM 2156 C C . GLY A 1 284 ? 27.031 40.046 8.497 1.00 51.69 284 GLY A C 1
ATOM 2157 O O . GLY A 1 284 ? 26.222 39.277 7.992 1.00 51.69 284 GLY A O 1
ATOM 2158 N N . ARG A 1 285 ? 28.163 39.521 9.002 1.00 48.66 285 ARG A N 1
ATOM 2159 C CA . ARG A 1 285 ? 28.651 39.566 10.404 1.00 48.66 285 ARG A CA 1
ATOM 2160 C C . ARG A 1 285 ? 27.475 39.467 11.381 1.00 48.66 285 ARG A C 1
ATOM 2162 O O . ARG A 1 285 ? 26.671 40.380 11.422 1.00 48.66 285 ARG A O 1
ATOM 2169 N N . GLY A 1 286 ? 27.305 38.442 12.202 1.00 43.88 286 GLY A N 1
ATOM 2170 C CA . GLY A 1 286 ? 28.155 37.339 12.644 1.00 43.88 286 GLY A CA 1
ATOM 2171 C C . GLY A 1 286 ? 27.744 37.046 14.088 1.00 43.88 286 GLY A C 1
ATOM 2172 O O . GLY A 1 286 ? 27.366 37.985 14.769 1.00 43.88 286 GLY A O 1
ATOM 2173 N N . GLU A 1 287 ? 27.807 35.802 14.563 1.00 47.44 287 GLU A N 1
ATOM 2174 C CA . GLU A 1 287 ? 27.999 35.533 15.996 1.00 47.44 287 GLU A CA 1
ATOM 2175 C C . GLU A 1 287 ? 28.353 34.063 16.241 1.00 47.44 287 GLU A C 1
ATOM 2177 O O . GLU A 1 287 ? 27.527 33.158 16.306 1.00 47.44 287 GLU A O 1
ATOM 2182 N N . SER A 1 288 ? 29.656 33.848 16.364 1.00 54.44 288 SER A N 1
ATOM 2183 C CA . SER A 1 288 ? 30.288 32.720 17.030 1.00 54.44 288 SER A CA 1
ATOM 2184 C C . SER A 1 288 ? 30.236 32.927 18.548 1.00 54.44 288 SER A C 1
ATOM 2186 O O . SER A 1 288 ? 30.722 33.947 19.040 1.00 54.44 288 SER A O 1
ATOM 2188 N N . LYS A 1 289 ? 29.739 31.943 19.300 1.00 52.75 289 LYS A N 1
ATOM 2189 C CA . LYS A 1 289 ? 29.897 31.855 20.763 1.00 52.75 289 LYS A CA 1
ATOM 2190 C C . LYS A 1 289 ? 30.222 30.416 21.195 1.00 52.75 289 LYS A C 1
ATOM 2192 O O . LYS A 1 289 ? 30.045 29.493 20.403 1.00 52.75 289 LYS A O 1
ATOM 2197 N N . PRO A 1 290 ? 30.832 30.224 22.379 1.00 63.00 290 PRO A N 1
ATOM 2198 C CA . PRO A 1 290 ? 32.057 29.452 22.495 1.00 63.00 290 PRO A CA 1
ATOM 2199 C C . PRO A 1 290 ? 31.880 28.137 23.256 1.00 63.00 290 PRO A C 1
ATOM 2201 O O . PRO A 1 290 ? 30.979 27.953 24.070 1.00 63.00 290 PRO A O 1
ATOM 2204 N N . ARG A 1 291 ? 32.845 27.245 23.024 1.00 53.28 291 ARG A N 1
ATOM 2205 C CA . ARG A 1 291 ? 33.133 26.072 23.848 1.00 53.28 291 ARG A CA 1
ATOM 2206 C C . ARG A 1 291 ? 33.492 26.504 25.272 1.00 53.28 291 ARG A C 1
ATOM 2208 O O . ARG A 1 291 ? 34.495 27.190 25.453 1.00 53.28 291 ARG A O 1
ATOM 2215 N N . HIS A 1 292 ? 32.761 26.003 26.266 1.00 59.88 292 HIS A N 1
ATOM 2216 C CA . HIS A 1 292 ? 33.263 25.895 27.633 1.00 59.88 292 HIS A CA 1
ATOM 2217 C C . HIS A 1 292 ? 33.471 24.427 28.007 1.00 59.88 292 HIS A C 1
ATOM 2219 O O . HIS A 1 292 ? 32.577 23.590 27.946 1.00 59.88 292 HIS A O 1
ATOM 2225 N N . ARG A 1 293 ? 34.723 24.160 28.359 1.00 67.31 293 ARG A N 1
ATOM 2226 C CA . ARG A 1 293 ? 35.294 22.961 28.959 1.00 67.31 293 ARG A CA 1
ATOM 2227 C C . ARG A 1 293 ? 35.174 23.121 30.476 1.00 67.31 293 ARG A C 1
ATOM 2229 O O . ARG A 1 293 ? 35.594 24.171 30.951 1.00 67.31 293 ARG A O 1
ATOM 2236 N N . MET A 1 294 ? 34.723 22.110 31.219 1.00 54.78 294 MET A N 1
ATOM 2237 C CA . MET A 1 294 ? 35.408 21.682 32.449 1.00 54.78 294 MET A CA 1
ATOM 2238 C C . MET A 1 294 ? 34.827 20.402 33.056 1.00 54.78 294 MET A C 1
ATOM 2240 O O . MET A 1 294 ? 33.623 20.182 33.077 1.00 54.78 294 MET A O 1
ATOM 2244 N N . LEU A 1 295 ? 35.770 19.589 33.528 1.00 66.19 295 LEU A N 1
ATOM 2245 C CA . LEU A 1 295 ? 35.636 18.419 34.387 1.00 66.19 295 LEU A CA 1
ATOM 2246 C C . LEU A 1 295 ? 35.028 18.782 35.750 1.00 66.19 295 LEU A C 1
ATOM 2248 O O . LEU A 1 295 ? 35.318 19.870 36.241 1.00 66.19 295 LEU A O 1
ATOM 2252 N N . GLN A 1 296 ? 34.356 17.830 36.405 1.00 63.66 296 GLN A N 1
ATOM 2253 C CA . GLN A 1 296 ? 34.812 17.223 37.671 1.00 63.66 296 GLN A CA 1
ATOM 2254 C C . GLN A 1 296 ? 33.796 16.215 38.239 1.00 63.66 296 GLN A C 1
ATOM 2256 O O . GLN A 1 296 ? 32.591 16.446 38.182 1.00 63.66 296 GLN A O 1
ATOM 2261 N N . ASN A 1 297 ? 34.391 15.180 38.848 1.00 59.09 297 ASN A N 1
ATOM 2262 C CA . ASN A 1 297 ? 33.891 14.090 39.699 1.00 59.09 297 ASN A CA 1
ATOM 2263 C C . ASN A 1 297 ? 33.155 12.913 39.055 1.00 59.09 297 ASN A C 1
ATOM 2265 O O . ASN A 1 297 ? 31.992 13.062 38.635 1.00 59.09 297 ASN A O 1
#

Foldseek 3Di:
DVVVVVVVVVVVVVVVVVVVVVVVVVVVVVVVVVVVVVVVVVVVVVVVQVVLLQVQLVLADPLLSVLLVVDDDPDPVDPFFQWDQFFDWDAPPVVLWTFTFKGWPNAQCVSQPDDGGKTWQDKQNDGHRDPVRVSVCCRVPPGASTWIKTWIAHPVRRIDIHTTHIAHCDVVCVVHSRHDPSVVTDMDGHPDDPPPVPPPPPPPDPDDDDDDDDDDDDDDDDDDDDDDDDDDDDDDDDDDDDDDDDDDDDDDDDDDDDDDDDDDDDDDDDDDDDDDDDDDDDDDDDDDDDDDDDDDD

Radius of gyration: 37.8 Å; chains: 1; bounding box: 65×121×106 Å